Protein AF-A0A444UB28-F1 (afdb_monomer_lite)

Secondary structure (DSSP, 8-state):
------------------------PPPTHHHHHHHHHHHHHHHHHH--PPPP-----------PPPPTTSHHHHHHHHHHHHHHHHHHHHHHHHHHHHHHHHHHHHHHHTS-TT-S---HHHHHHHHHHHHTTTHHHHHHHHHHHHS-SS-PPPSHHHHHHHHHHHHHHHHHHHHT-------SSHHHHHHH-

Radius of gyration: 33.31 Å; chains: 1; bounding box: 52×94×78 Å

Sequence (193 aa):
MDLVYSNRSDVTSENESSALYRSYFPSWEDFNSSVDDIRYFVIGVYTFPKAPKALKGKGAVEKKVVHPYSRKAAQMAREVTKQEKKERKKNEKAIRLSSTGEKLLWFQSQLDPSKTEYSKKEACAIIERYLHRFDSELEQIELVNGIKGRQGRQHSSRENDIKQTIERERMQYEGYGIEIPEIMNGKHLKMFR

Organism: Acipenser ruthenus (NCBI:txid7906)

InterPro domains:
  IPR021346 Translation machinery-associated protein 16 [PF11176] (63-193)
  IPR021346 Translation machinery-associated protein 16 [PTHR13349] (52-193)
  IPR038356 Tma16 superfamily [G3DSA:1.20.1440.170] (97-193)

pLDDT: mean 78.71, std 22.22, range [31.38, 98.25]

Foldseek 3Di:
DDDDDDDDDDDDDDDPPDDDPDDDDDDPVVVCVVVVVVVVVVVVVVDDDDDDDDPPDDPDPDPPDDDCPDPVVVVVVVVVVVVVVVVVVVVVVVVVVVVVVVQLVLLVVPDDPPDQFDDPVVVVVSLVCVLCVCVVVLVVLVVVQPPDDPDDRPPPVVNVVNVVVSVVQVCQCVPVHDDDQRRRHSVSVVVSD

Structure (mmCIF, N/CA/C/O backbone):
data_AF-A0A444UB28-F1
#
_entry.id   AF-A0A444UB28-F1
#
loop_
_atom_site.group_PDB
_atom_site.id
_atom_site.type_symbol
_atom_site.label_atom_id
_atom_site.label_alt_id
_atom_site.label_comp_id
_atom_site.label_asym_id
_atom_site.label_entity_id
_atom_site.label_seq_id
_atom_site.pdbx_PDB_ins_code
_atom_site.Cartn_x
_atom_site.Cartn_y
_atom_site.Cartn_z
_atom_site.occupancy
_atom_site.B_iso_or_equiv
_atom_site.auth_seq_id
_atom_site.auth_comp_id
_atom_site.auth_asym_id
_atom_site.auth_atom_id
_atom_site.pdbx_PDB_model_num
ATOM 1 N N . MET A 1 1 ? -0.147 70.971 -42.350 1.00 34.50 1 MET A N 1
ATOM 2 C CA . MET A 1 1 ? -0.392 70.891 -43.797 1.00 34.50 1 MET A CA 1
ATOM 3 C C . MET A 1 1 ? 0.836 70.252 -44.413 1.00 34.50 1 MET A C 1
ATOM 5 O O . MET A 1 1 ? 1.912 70.767 -44.157 1.00 34.50 1 MET A O 1
ATOM 9 N N . ASP A 1 2 ? 0.846 69.163 -45.163 1.00 35.94 2 ASP A N 1
ATOM 10 C CA . ASP A 1 2 ? -0.116 68.140 -45.586 1.00 35.94 2 ASP A CA 1
ATOM 11 C C . ASP A 1 2 ? 0.783 67.074 -46.268 1.00 35.94 2 ASP A C 1
ATOM 13 O O . ASP A 1 2 ? 1.748 67.430 -46.935 1.00 35.94 2 ASP A O 1
ATOM 17 N N . LEU A 1 3 ? 0.722 65.811 -45.834 1.00 36.41 3 LEU A N 1
ATOM 18 C CA . LEU A 1 3 ? 0.156 64.658 -46.561 1.00 36.41 3 LEU A CA 1
ATOM 19 C C . LEU A 1 3 ? 1.008 64.036 -47.704 1.00 36.41 3 LEU A C 1
ATOM 21 O O . LEU A 1 3 ? 1.293 64.665 -48.712 1.00 36.41 3 LEU A O 1
ATOM 25 N N . VAL A 1 4 ? 1.210 62.711 -47.551 1.00 37.47 4 VAL A N 1
ATOM 26 C CA . VAL A 1 4 ? 1.153 61.627 -48.574 1.00 37.47 4 VAL A CA 1
ATOM 27 C C . VAL A 1 4 ? 2.474 60.988 -49.067 1.00 37.47 4 VAL A C 1
ATOM 29 O O . VAL A 1 4 ? 3.185 61.519 -49.907 1.00 37.47 4 VAL A O 1
ATOM 32 N N . TYR A 1 5 ? 2.691 59.765 -48.546 1.00 31.38 5 TYR A N 1
ATOM 33 C CA . TYR A 1 5 ? 3.064 58.477 -49.182 1.00 31.38 5 TYR A CA 1
ATOM 34 C C . TYR A 1 5 ? 4.099 58.415 -50.324 1.00 31.38 5 TYR A C 1
ATOM 36 O O . TYR A 1 5 ? 3.840 58.879 -51.427 1.00 31.38 5 TYR A O 1
ATOM 44 N N . SER A 1 6 ? 5.108 57.544 -50.158 1.00 35.84 6 SER A N 1
ATOM 45 C CA . SER A 1 6 ? 5.074 56.202 -50.779 1.00 35.84 6 SER A CA 1
ATOM 46 C C . SER A 1 6 ? 6.179 55.286 -50.229 1.00 35.84 6 SER A C 1
ATOM 48 O O . SER A 1 6 ? 7.359 55.611 -50.312 1.00 35.84 6 SER A O 1
ATOM 50 N N . ASN A 1 7 ? 5.784 54.130 -49.691 1.00 41.00 7 ASN A N 1
ATOM 51 C CA . ASN A 1 7 ? 6.643 52.972 -49.429 1.00 41.00 7 ASN A CA 1
ATOM 52 C C . ASN A 1 7 ? 6.397 51.930 -50.531 1.00 41.00 7 ASN A C 1
ATOM 54 O O . ASN A 1 7 ? 5.240 51.623 -50.823 1.00 41.00 7 ASN A O 1
ATOM 58 N N . ARG A 1 8 ? 7.467 51.358 -51.095 1.00 33.69 8 ARG A N 1
ATOM 59 C CA . ARG A 1 8 ? 7.477 50.138 -51.930 1.00 33.69 8 ARG A CA 1
ATOM 60 C C . ARG A 1 8 ? 8.939 49.697 -52.081 1.00 33.69 8 ARG A C 1
ATOM 62 O O . ARG A 1 8 ? 9.750 50.559 -52.386 1.00 33.69 8 ARG A O 1
ATOM 69 N N . SER A 1 9 ? 9.407 48.467 -51.903 1.00 36.56 9 SER A N 1
ATOM 70 C CA . SER A 1 9 ? 8.954 47.121 -51.493 1.00 36.56 9 SER A CA 1
ATOM 71 C C . SER A 1 9 ? 10.270 46.397 -51.083 1.00 36.56 9 SER A C 1
ATOM 73 O O . SER A 1 9 ? 11.337 46.818 -51.516 1.00 36.56 9 SER A O 1
ATOM 75 N N . ASP A 1 10 ? 10.344 45.413 -50.186 1.00 38.41 10 ASP A N 1
ATOM 76 C CA . ASP A 1 10 ? 9.925 44.037 -50.446 1.00 38.41 10 ASP A CA 1
ATOM 77 C C . ASP A 1 10 ? 10.043 43.144 -49.193 1.00 38.41 10 ASP A C 1
ATOM 79 O O . ASP A 1 10 ? 11.038 43.165 -48.473 1.00 38.41 10 ASP A O 1
ATOM 83 N N . VAL A 1 11 ? 8.999 42.324 -49.047 1.00 41.50 11 VAL A N 1
ATOM 84 C CA . VAL A 1 11 ? 8.909 40.965 -48.486 1.00 41.50 11 VAL A CA 1
ATOM 85 C C . VAL A 1 11 ? 9.313 40.726 -47.027 1.00 41.50 11 VAL A C 1
ATOM 87 O O . VAL A 1 11 ? 10.438 40.378 -46.675 1.00 41.50 11 VAL A O 1
ATOM 90 N N . THR A 1 12 ? 8.269 40.752 -46.201 1.00 36.06 12 THR A N 1
ATOM 91 C CA . THR A 1 12 ? 8.108 39.986 -44.969 1.00 36.06 12 THR A CA 1
ATOM 92 C C . THR A 1 12 ? 7.874 38.499 -45.266 1.00 36.06 12 THR A C 1
ATOM 94 O O . THR A 1 12 ? 7.051 38.129 -46.101 1.00 36.06 12 THR A O 1
ATOM 97 N N . SER A 1 13 ? 8.525 37.626 -44.502 1.00 42.97 13 SER A N 1
ATOM 98 C CA . SER A 1 13 ? 7.903 36.374 -44.067 1.00 42.97 13 SER A CA 1
ATOM 99 C C . SER A 1 13 ? 8.342 36.125 -42.632 1.00 42.97 13 SER A C 1
ATOM 101 O O . SER A 1 13 ? 9.480 35.733 -42.366 1.00 42.97 13 SER A O 1
ATOM 103 N N . GLU A 1 14 ? 7.446 36.453 -41.712 1.00 39.28 14 GLU A N 1
ATOM 104 C CA . GLU A 1 14 ? 7.607 36.260 -40.282 1.00 39.28 14 GLU A CA 1
ATOM 105 C C . GLU A 1 14 ? 7.466 34.770 -39.966 1.00 39.28 14 GLU A C 1
ATOM 107 O O . GLU A 1 14 ? 6.518 34.096 -40.366 1.00 39.28 14 GLU A O 1
ATOM 112 N N . ASN A 1 15 ? 8.465 34.244 -39.266 1.00 42.28 15 ASN A N 1
ATOM 113 C CA . ASN A 1 15 ? 8.454 32.909 -38.702 1.00 42.28 15 ASN A CA 1
ATOM 114 C C . ASN A 1 15 ? 7.600 32.926 -37.426 1.00 42.28 15 ASN A C 1
ATOM 116 O O . ASN A 1 15 ? 8.122 33.111 -36.327 1.00 42.28 15 ASN A O 1
ATOM 120 N N . GLU A 1 16 ? 6.293 32.718 -37.567 1.00 42.84 16 GLU A N 1
ATOM 121 C CA . GLU A 1 16 ? 5.387 32.426 -36.451 1.00 42.84 16 GLU A CA 1
ATOM 122 C C . GLU A 1 16 ? 5.621 30.996 -35.933 1.00 42.84 16 GLU A C 1
ATOM 124 O O . GLU A 1 16 ? 4.817 30.082 -36.097 1.00 42.84 16 GLU A O 1
ATOM 129 N N . SER A 1 17 ? 6.757 30.782 -35.271 1.00 45.91 17 SER A N 1
ATOM 130 C CA . SER A 1 17 ? 7.013 29.584 -34.466 1.00 45.91 17 SER A CA 1
ATOM 131 C C . SER A 1 17 ? 6.650 29.842 -33.003 1.00 45.91 17 SER A C 1
ATOM 133 O O . SER A 1 17 ? 7.461 29.641 -32.103 1.00 45.91 17 SER A O 1
ATOM 135 N N . SER A 1 18 ? 5.432 30.314 -32.737 1.00 47.78 18 SER A N 1
ATOM 136 C CA . SER A 1 18 ? 4.924 30.414 -31.366 1.00 47.78 18 SER A CA 1
ATOM 137 C C . SER A 1 18 ? 3.402 30.489 -31.325 1.00 47.78 18 SER A C 1
ATOM 139 O O . SER A 1 18 ? 2.845 31.578 -31.318 1.00 47.78 18 SER A O 1
ATOM 141 N N . ALA A 1 19 ? 2.747 29.326 -31.275 1.00 44.44 19 ALA A N 1
ATOM 142 C CA . ALA A 1 19 ? 1.562 29.042 -30.451 1.00 44.44 19 ALA A CA 1
ATOM 143 C C . ALA A 1 19 ? 0.762 27.893 -31.066 1.00 44.44 19 ALA A C 1
ATOM 145 O O . ALA A 1 19 ? -0.092 28.165 -31.884 1.00 44.44 19 ALA A O 1
ATOM 146 N N . LEU A 1 20 ? 0.975 26.637 -30.647 1.00 39.12 20 LEU A N 1
ATOM 147 C CA . LEU A 1 20 ? -0.067 25.590 -30.657 1.00 39.12 20 LEU A CA 1
ATOM 148 C C . LEU A 1 20 ? 0.323 24.425 -29.720 1.00 39.12 20 LEU A C 1
ATOM 150 O O . LEU A 1 20 ? 0.432 23.271 -30.121 1.00 39.12 20 LEU A O 1
ATOM 154 N N . TYR A 1 21 ? 0.503 24.716 -28.429 1.00 41.34 21 TYR A N 1
ATOM 155 C CA . TYR A 1 21 ? 0.246 23.721 -27.378 1.00 41.34 21 TYR A CA 1
ATOM 156 C C . TYR A 1 21 ? -1.194 23.935 -26.907 1.00 41.34 21 TYR A C 1
ATOM 158 O O . TYR A 1 21 ? -1.449 24.545 -25.872 1.00 41.34 21 TYR A O 1
ATOM 166 N N . ARG A 1 22 ? -2.156 23.502 -27.728 1.00 39.00 22 ARG A N 1
ATOM 167 C CA . ARG A 1 22 ? -3.573 23.488 -27.361 1.00 39.00 22 ARG A CA 1
ATOM 168 C C . ARG A 1 22 ? -3.970 22.038 -27.105 1.00 39.00 22 ARG A C 1
ATOM 170 O O . ARG A 1 22 ? -3.920 21.195 -27.993 1.00 39.00 22 ARG A O 1
ATOM 177 N N . SER A 1 23 ? -4.268 21.765 -25.841 1.00 48.88 23 SER A N 1
ATOM 178 C CA . SER A 1 23 ? -4.819 20.524 -25.301 1.00 48.88 23 SER A CA 1
ATOM 179 C C . SER A 1 23 ? -5.958 19.986 -26.169 1.00 48.88 23 SER A C 1
ATOM 181 O O . SER A 1 23 ? -6.973 20.662 -26.335 1.00 48.88 23 SER A O 1
ATOM 183 N N . TYR A 1 24 ? -5.792 18.774 -26.695 1.00 50.72 24 TYR A N 1
ATOM 184 C CA . TYR A 1 24 ? -6.809 18.083 -27.481 1.00 50.72 24 TYR A CA 1
ATOM 185 C C . TYR A 1 24 ? -7.926 17.606 -26.542 1.00 50.72 24 TYR A C 1
ATOM 187 O O . TYR A 1 24 ? -7.762 16.630 -25.810 1.00 50.72 24 TYR A O 1
ATOM 195 N N . PHE A 1 25 ? -9.028 18.349 -26.516 1.00 44.50 25 PHE A N 1
ATOM 196 C CA . PHE A 1 25 ? -10.289 17.934 -25.912 1.00 44.50 25 PHE A CA 1
ATOM 197 C C . PHE A 1 25 ? -11.212 17.537 -27.077 1.00 44.50 25 PHE A C 1
ATOM 199 O O . PHE A 1 25 ? -11.400 18.381 -27.956 1.00 44.50 25 PHE A O 1
ATOM 206 N N . PRO A 1 26 ? -11.712 16.286 -27.152 1.00 51.19 26 PRO A N 1
ATOM 207 C CA . PRO A 1 26 ? -12.463 15.808 -28.315 1.00 51.19 26 PRO A CA 1
ATOM 208 C C . PRO A 1 26 ? -13.706 16.658 -28.596 1.00 51.19 26 PRO A C 1
ATOM 210 O O . PRO A 1 26 ? -14.466 16.986 -27.681 1.00 51.19 26 PRO A O 1
ATOM 213 N N . SER A 1 27 ? -13.877 17.027 -29.864 1.00 61.47 27 SER A N 1
ATOM 214 C CA . SER A 1 27 ? -14.969 17.861 -30.372 1.00 61.47 27 SER A CA 1
ATOM 215 C C . SER A 1 27 ? -16.168 16.984 -30.736 1.00 61.47 27 SER A C 1
ATOM 217 O O . SER A 1 27 ? -16.018 15.819 -31.095 1.00 61.47 27 SER A O 1
ATOM 219 N N . TRP A 1 28 ? -17.378 17.546 -30.694 1.00 48.78 28 TRP A N 1
ATOM 220 C CA . TRP A 1 28 ? -18.610 16.876 -31.137 1.00 48.78 28 TRP A CA 1
ATOM 221 C C . TRP A 1 28 ? -18.586 16.490 -32.637 1.00 48.78 28 TRP A C 1
ATOM 223 O O . TRP A 1 28 ? -19.387 15.675 -33.084 1.00 48.78 28 TRP A O 1
ATOM 233 N N . GLU A 1 29 ? -17.621 17.001 -33.407 1.00 53.91 29 GLU A N 1
ATOM 234 C CA . GLU A 1 29 ? -17.339 16.590 -34.791 1.00 53.91 29 GLU A CA 1
ATOM 235 C C . GLU A 1 29 ? -16.669 15.205 -34.886 1.00 53.91 29 GLU A C 1
ATOM 237 O O . GLU A 1 29 ? -16.895 14.485 -35.858 1.00 53.91 29 GLU A O 1
ATOM 242 N N . ASP A 1 30 ? -15.945 14.768 -33.847 1.00 53.66 30 ASP A N 1
ATOM 243 C CA . ASP A 1 30 ? -15.280 13.455 -33.811 1.00 53.66 30 ASP A CA 1
ATOM 244 C C . ASP A 1 30 ? -16.291 12.293 -33.710 1.00 53.66 30 ASP A C 1
ATOM 246 O O . ASP A 1 30 ? -15.997 11.165 -34.108 1.00 53.66 30 ASP A O 1
ATOM 250 N N . PHE A 1 31 ? -17.511 12.552 -33.221 1.00 50.25 31 PHE A N 1
ATOM 251 C CA . PHE A 1 31 ? -18.574 11.544 -33.110 1.00 50.25 31 PHE A CA 1
ATOM 252 C C . PHE A 1 31 ? -19.277 11.271 -34.454 1.00 50.25 31 PHE A C 1
ATOM 254 O O . PHE A 1 31 ? -19.742 10.156 -34.694 1.00 50.25 31 PHE A O 1
ATOM 261 N N . ASN A 1 32 ? -19.296 12.250 -35.368 1.00 51.53 32 ASN A N 1
ATOM 262 C CA . ASN A 1 32 ? -19.875 12.094 -36.710 1.00 51.53 32 ASN A CA 1
ATOM 263 C C . ASN A 1 32 ? -18.953 11.340 -37.686 1.00 51.53 32 ASN A C 1
ATOM 265 O O . ASN A 1 32 ? -19.445 10.769 -38.658 1.00 51.53 32 ASN A O 1
ATOM 269 N N . SER A 1 33 ? -17.656 11.230 -37.374 1.00 54.00 33 SER A N 1
ATOM 270 C CA . SER A 1 33 ? -16.687 10.401 -38.114 1.00 54.00 33 SER A CA 1
ATOM 271 C C . SER A 1 33 ? -17.102 8.919 -38.192 1.00 54.00 33 SER A C 1
ATOM 273 O O . SER A 1 33 ? -16.895 8.250 -39.200 1.00 54.00 33 SER A O 1
ATOM 275 N N . SER A 1 34 ? -17.800 8.418 -37.165 1.00 52.81 34 SER A N 1
ATOM 276 C CA . SER A 1 34 ? -18.296 7.033 -37.106 1.00 52.81 34 SER A CA 1
ATOM 277 C C . SER A 1 34 ? -19.413 6.743 -38.125 1.00 52.81 34 SER A C 1
ATOM 279 O O . SER A 1 34 ? -19.545 5.626 -38.625 1.00 52.81 34 SER A O 1
ATOM 281 N N . VAL A 1 35 ? -20.220 7.750 -38.477 1.00 54.53 35 VAL A N 1
ATOM 282 C CA . VAL A 1 35 ? -21.321 7.593 -39.446 1.00 54.53 35 VAL A CA 1
ATOM 283 C C . VAL A 1 35 ? -20.799 7.650 -40.882 1.00 54.53 35 VAL A C 1
ATOM 285 O O . VAL A 1 35 ? -21.295 6.927 -41.752 1.00 54.53 35 VAL A O 1
ATOM 288 N N . ASP A 1 36 ? -19.767 8.458 -41.124 1.00 52.53 36 ASP A N 1
ATOM 289 C CA . ASP A 1 36 ? -19.092 8.508 -42.417 1.00 52.53 36 ASP A CA 1
ATOM 290 C C . ASP A 1 36 ? -18.277 7.232 -42.673 1.00 52.53 36 ASP A C 1
ATOM 292 O O . ASP A 1 36 ? -18.364 6.679 -43.769 1.00 52.53 36 ASP A O 1
ATOM 296 N N . ASP A 1 37 ? -17.624 6.659 -41.656 1.00 54.12 37 ASP A N 1
ATOM 297 C CA . ASP A 1 37 ? -16.950 5.354 -41.758 1.00 54.12 37 ASP A CA 1
ATOM 298 C C . ASP A 1 37 ? -17.906 4.212 -42.147 1.00 54.12 37 ASP A C 1
ATOM 300 O O . ASP A 1 37 ? -17.558 3.357 -42.964 1.00 54.12 37 ASP A O 1
ATOM 304 N N . ILE A 1 38 ? -19.148 4.214 -41.647 1.00 55.28 38 ILE A N 1
ATOM 305 C CA . ILE A 1 38 ? -20.163 3.218 -42.036 1.00 55.28 38 ILE A CA 1
ATOM 306 C C . ILE A 1 38 ? -20.620 3.429 -43.489 1.00 55.28 38 ILE A C 1
ATOM 308 O O . ILE A 1 38 ? -20.802 2.451 -44.221 1.00 55.28 38 ILE A O 1
ATOM 312 N N . ARG A 1 39 ? -20.758 4.679 -43.959 1.00 55.75 39 ARG A N 1
ATOM 313 C CA . ARG A 1 39 ? -21.038 4.957 -45.383 1.00 55.75 39 ARG A CA 1
ATOM 314 C C . ARG A 1 39 ? -19.897 4.498 -46.286 1.00 55.75 39 ARG A C 1
ATOM 316 O O . ARG A 1 39 ? -20.169 3.874 -47.311 1.00 55.75 39 ARG A O 1
ATOM 323 N N . TYR A 1 40 ? -18.644 4.757 -45.913 1.00 55.25 40 TYR A N 1
ATOM 324 C CA . TYR A 1 40 ? -17.478 4.298 -46.674 1.00 55.25 40 TYR A CA 1
ATOM 325 C C . TYR A 1 40 ? -17.336 2.773 -46.653 1.00 55.25 40 TYR A C 1
ATOM 327 O O . TYR A 1 40 ? -16.954 2.185 -47.664 1.00 55.25 40 TYR A O 1
ATOM 335 N N . PHE A 1 41 ? -17.720 2.116 -45.557 1.00 55.50 41 PHE A N 1
ATOM 336 C CA . PHE A 1 41 ? -17.759 0.659 -45.467 1.00 55.50 41 PHE A CA 1
ATOM 337 C C . PHE A 1 41 ? -18.808 0.049 -46.410 1.00 55.50 41 PHE A C 1
ATOM 339 O O . PHE A 1 41 ? -18.497 -0.879 -47.154 1.00 55.50 41 PHE A O 1
ATOM 346 N N . VAL A 1 42 ? -20.026 0.601 -46.463 1.00 56.66 42 VAL A N 1
ATOM 347 C CA . VAL A 1 42 ? -21.076 0.113 -47.377 1.00 56.66 42 VAL A CA 1
ATOM 348 C C . VAL A 1 42 ? -20.717 0.394 -48.842 1.00 56.66 42 VAL A C 1
ATOM 350 O O . VAL A 1 42 ? -20.863 -0.492 -49.679 1.00 56.66 42 VAL A O 1
ATOM 353 N N . ILE A 1 43 ? -20.161 1.566 -49.169 1.00 57.28 43 ILE A N 1
ATOM 354 C CA . ILE A 1 43 ? -19.673 1.868 -50.529 1.00 57.28 43 ILE A CA 1
ATOM 355 C C . ILE A 1 43 ? -18.521 0.922 -50.924 1.00 57.28 43 ILE A C 1
ATOM 357 O O . ILE A 1 43 ? -18.499 0.422 -52.052 1.00 57.28 43 ILE A O 1
ATOM 361 N N . GLY A 1 44 ? -17.616 0.606 -49.992 1.00 50.12 44 GLY A N 1
ATOM 362 C CA . GLY A 1 44 ? -16.483 -0.301 -50.199 1.00 50.12 44 GLY A CA 1
ATOM 363 C C . GLY A 1 44 ? -16.859 -1.768 -50.444 1.00 50.12 44 GLY A C 1
ATOM 364 O O . GLY A 1 44 ? -16.099 -2.483 -51.091 1.00 50.12 44 GLY A O 1
ATOM 365 N N . VAL A 1 45 ? -18.039 -2.219 -50.000 1.00 59.94 45 VAL A N 1
ATOM 366 C CA . VAL A 1 45 ? -18.555 -3.570 -50.302 1.00 59.94 45 VAL A CA 1
ATOM 367 C C . VAL A 1 45 ? -19.156 -3.654 -51.715 1.00 59.94 45 VAL A C 1
ATOM 369 O O . VAL A 1 45 ? -19.079 -4.706 -52.346 1.00 59.94 45 VAL A O 1
ATOM 372 N N . TYR A 1 46 ? -19.705 -2.556 -52.254 1.00 49.66 46 TYR A N 1
ATOM 373 C CA . TYR A 1 46 ? -20.364 -2.540 -53.574 1.00 49.66 46 TYR A CA 1
ATOM 374 C C . TYR A 1 46 ? -19.478 -2.073 -54.738 1.00 49.66 46 TYR A C 1
ATOM 376 O O . TYR A 1 46 ? -19.851 -2.248 -55.898 1.00 49.66 46 TYR A O 1
ATOM 384 N N . THR A 1 47 ? -18.293 -1.524 -54.472 1.00 51.88 47 THR A N 1
ATOM 385 C CA . THR A 1 47 ? -17.329 -1.159 -55.519 1.00 51.88 47 THR A CA 1
ATOM 386 C C . THR A 1 47 ? -16.079 -2.014 -55.403 1.00 51.88 47 THR A C 1
ATOM 388 O O . THR A 1 47 ? -15.197 -1.713 -54.615 1.00 51.88 47 THR A O 1
ATOM 391 N N . PHE A 1 48 ? -15.978 -3.072 -56.215 1.00 52.12 48 PHE A N 1
ATOM 392 C CA . PHE A 1 48 ? -14.738 -3.835 -56.392 1.00 52.12 48 PHE A CA 1
ATOM 393 C C . PHE A 1 48 ? -13.642 -2.926 -56.981 1.00 52.12 48 PHE A C 1
ATOM 395 O O . PHE A 1 48 ? -13.684 -2.633 -58.183 1.00 52.12 48 PHE A O 1
ATOM 402 N N . PRO A 1 49 ? -12.619 -2.499 -56.214 1.00 49.78 49 PRO A N 1
ATOM 403 C CA . PRO A 1 49 ? -11.494 -1.782 -56.780 1.00 49.78 49 PRO A CA 1
ATOM 404 C C . PRO A 1 49 ? -10.549 -2.826 -57.380 1.00 49.78 49 PRO A C 1
ATOM 406 O O . PRO A 1 49 ? -10.118 -3.764 -56.705 1.00 49.78 49 PRO A O 1
ATOM 409 N N . LYS A 1 50 ? -10.207 -2.678 -58.665 1.00 54.66 50 LYS A N 1
ATOM 410 C CA . LYS A 1 50 ? -9.110 -3.436 -59.285 1.00 54.66 50 LYS A CA 1
ATOM 411 C C . LYS A 1 50 ? -7.871 -3.329 -58.393 1.00 54.66 50 LYS A C 1
ATOM 413 O O . LYS A 1 50 ? -7.376 -2.230 -58.153 1.00 54.66 50 LYS A O 1
ATOM 418 N N . ALA A 1 51 ? -7.382 -4.478 -57.930 1.00 52.97 51 ALA A N 1
ATOM 419 C CA . ALA A 1 51 ? -6.203 -4.573 -57.083 1.00 52.97 51 ALA A CA 1
ATOM 420 C C . ALA A 1 51 ? -5.008 -3.814 -57.699 1.00 52.97 51 ALA A C 1
ATOM 422 O O . ALA A 1 51 ? -4.749 -3.965 -58.902 1.00 52.97 51 ALA A O 1
ATOM 423 N N . PRO A 1 52 ? -4.247 -3.027 -56.914 1.00 50.34 52 PRO A N 1
ATOM 424 C CA . PRO A 1 52 ? -3.002 -2.456 -57.398 1.00 50.34 52 PRO A CA 1
ATOM 425 C C . PRO A 1 52 ? -2.048 -3.604 -57.735 1.00 50.34 52 PRO A C 1
ATOM 427 O O . PRO A 1 52 ? -1.837 -4.516 -56.934 1.00 50.34 52 PRO A O 1
ATOM 430 N N . LYS A 1 53 ? -1.488 -3.581 -58.949 1.00 51.19 53 LYS A N 1
ATOM 431 C CA . LYS A 1 53 ? -0.481 -4.553 -59.384 1.00 51.19 53 LYS A CA 1
ATOM 432 C C . LYS A 1 53 ? 0.655 -4.555 -58.363 1.00 51.19 53 LYS A C 1
ATOM 434 O O . LYS A 1 53 ? 1.365 -3.561 -58.227 1.00 51.19 53 LYS A O 1
ATOM 439 N N . ALA A 1 54 ? 0.804 -5.669 -57.650 1.00 45.38 54 ALA A N 1
ATOM 440 C CA . ALA A 1 54 ? 1.884 -5.876 -56.702 1.00 45.38 54 ALA A CA 1
ATOM 441 C C . ALA A 1 54 ? 3.226 -5.620 -57.401 1.00 45.38 54 ALA A C 1
ATOM 443 O O . ALA A 1 54 ? 3.569 -6.298 -58.375 1.00 45.38 54 ALA A O 1
ATOM 444 N N . LEU A 1 55 ? 3.984 -4.640 -56.905 1.00 51.53 55 LEU A N 1
ATOM 445 C CA . LEU A 1 55 ? 5.386 -4.473 -57.260 1.00 51.53 55 LEU A CA 1
ATOM 446 C C . LEU A 1 55 ? 6.132 -5.722 -56.777 1.00 51.53 55 LEU A C 1
ATOM 448 O O . LEU A 1 55 ? 6.499 -5.851 -55.610 1.00 51.53 55 LEU A O 1
ATOM 452 N N . LYS A 1 56 ? 6.319 -6.675 -57.691 1.00 45.66 56 LYS A N 1
ATOM 453 C CA . LYS A 1 56 ? 7.259 -7.783 -57.541 1.00 45.66 56 LYS A CA 1
ATOM 454 C C . LYS A 1 56 ? 8.654 -7.191 -57.335 1.00 45.66 56 LYS A C 1
ATOM 456 O O . LYS A 1 56 ? 9.214 -6.624 -58.267 1.00 45.66 56 LYS A O 1
ATOM 461 N N . GLY A 1 57 ? 9.219 -7.351 -56.139 1.00 45.34 57 GLY A N 1
ATOM 462 C CA . GLY A 1 57 ? 10.650 -7.128 -55.924 1.00 45.34 57 GLY A CA 1
ATOM 463 C C . GLY A 1 57 ? 11.023 -6.534 -54.574 1.00 45.34 57 GLY A C 1
ATOM 464 O O . GLY A 1 57 ? 11.368 -5.360 -54.493 1.00 45.34 57 GLY A O 1
ATOM 465 N N . LYS A 1 58 ? 11.020 -7.374 -53.537 1.00 42.81 58 LYS A N 1
ATOM 466 C CA . LYS A 1 58 ? 12.115 -7.548 -52.564 1.00 42.81 58 LYS A CA 1
ATOM 467 C C . LYS A 1 58 ? 11.660 -8.634 -51.595 1.00 42.81 58 LYS A C 1
ATOM 469 O O . LYS A 1 58 ? 10.740 -8.419 -50.812 1.00 42.81 58 LYS A O 1
ATOM 474 N N . GLY A 1 59 ? 12.259 -9.820 -51.728 1.00 45.88 59 GLY A N 1
ATOM 475 C CA . GLY A 1 59 ? 12.055 -10.931 -50.801 1.00 45.88 59 GLY A CA 1
ATOM 476 C C . GLY A 1 59 ? 12.278 -10.481 -49.360 1.00 45.88 59 GLY A C 1
ATOM 477 O O . GLY A 1 59 ? 12.922 -9.453 -49.140 1.00 45.88 59 GLY A O 1
ATOM 478 N N . ALA A 1 60 ? 11.711 -11.225 -48.407 1.00 50.97 60 ALA A N 1
ATOM 479 C CA . ALA A 1 60 ? 11.891 -11.009 -46.976 1.00 50.97 60 ALA A CA 1
ATOM 480 C C . ALA A 1 60 ? 13.351 -10.626 -46.698 1.00 50.97 60 ALA A C 1
ATOM 482 O O . ALA A 1 60 ? 14.250 -11.454 -46.819 1.00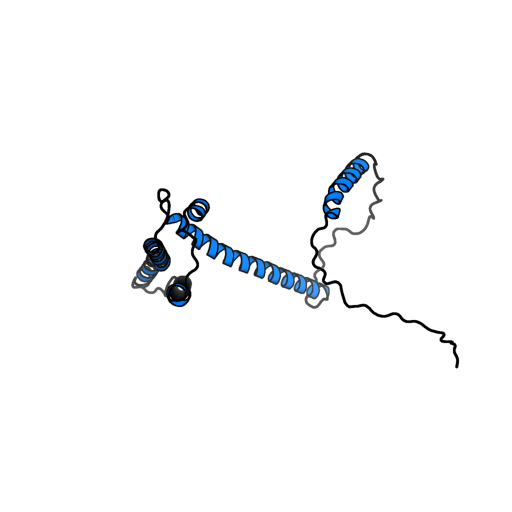 50.97 60 ALA A O 1
ATOM 483 N N . VAL A 1 61 ? 13.597 -9.337 -46.444 1.00 56.59 61 VAL A N 1
ATOM 484 C CA . VAL A 1 61 ? 14.952 -8.844 -46.223 1.00 56.59 61 VAL A CA 1
ATOM 485 C C . VAL A 1 61 ? 15.373 -9.446 -44.898 1.00 56.59 61 VAL A C 1
ATOM 487 O O . VAL A 1 61 ? 14.896 -9.011 -43.848 1.00 56.59 61 VAL A O 1
ATOM 490 N N . GLU A 1 62 ? 16.227 -10.467 -44.961 1.00 59.53 62 GLU A N 1
ATOM 491 C CA . GLU A 1 62 ? 16.962 -10.978 -43.811 1.00 59.53 62 GLU A CA 1
ATOM 492 C C . GLU A 1 62 ? 17.427 -9.774 -42.995 1.00 59.53 62 GLU A C 1
ATOM 494 O O . GLU A 1 62 ? 17.998 -8.826 -43.550 1.00 59.53 62 GLU A O 1
ATOM 499 N N . LYS A 1 63 ? 17.086 -9.740 -41.700 1.00 65.69 63 LYS A N 1
ATOM 500 C CA . LYS A 1 63 ? 17.420 -8.617 -40.821 1.00 65.69 63 LYS A CA 1
ATOM 501 C C . LYS A 1 63 ? 18.939 -8.459 -40.824 1.00 65.69 63 LYS A C 1
ATOM 503 O O . LYS A 1 63 ? 19.637 -9.148 -40.090 1.00 65.69 63 LYS A O 1
ATOM 508 N N . LYS A 1 64 ? 19.440 -7.565 -41.680 1.00 75.12 64 LYS A N 1
ATOM 509 C CA . LYS A 1 64 ? 20.871 -7.307 -41.839 1.00 75.12 64 LYS A CA 1
ATOM 510 C C . LYS A 1 64 ? 21.460 -6.996 -40.471 1.00 75.12 64 LYS A C 1
ATOM 512 O O . LYS A 1 64 ? 20.913 -6.148 -39.760 1.00 75.12 64 LYS A O 1
ATOM 517 N N . VAL A 1 65 ? 22.560 -7.665 -40.135 1.00 80.50 65 VAL A N 1
ATOM 518 C CA . VAL A 1 65 ? 23.322 -7.406 -38.912 1.00 80.50 65 VAL A CA 1
ATOM 519 C C . VAL A 1 65 ? 23.666 -5.917 -38.876 1.00 80.50 65 VAL A C 1
ATOM 521 O O . VAL A 1 65 ? 24.287 -5.380 -39.794 1.00 80.50 65 VAL A O 1
ATOM 524 N N . VAL A 1 66 ? 23.174 -5.223 -37.852 1.00 86.56 66 VAL A N 1
ATOM 525 C CA . VAL A 1 66 ? 23.366 -3.782 -37.684 1.00 86.56 66 VAL A CA 1
ATOM 526 C C . VAL A 1 66 ? 24.642 -3.569 -36.878 1.00 86.56 66 VAL A C 1
ATOM 528 O O . VAL A 1 66 ? 24.745 -4.054 -35.756 1.00 86.56 66 VAL A O 1
ATOM 531 N N . HIS A 1 67 ? 25.607 -2.829 -37.427 1.00 92.00 67 HIS A N 1
ATOM 532 C CA . HIS A 1 67 ? 26.832 -2.499 -36.697 1.00 92.00 67 HIS A CA 1
ATOM 533 C C . HIS A 1 67 ? 26.509 -1.650 -35.449 1.00 92.00 67 HIS A C 1
ATOM 535 O O . HIS A 1 67 ? 25.711 -0.708 -35.570 1.00 92.00 67 HIS A O 1
ATOM 541 N N . PRO A 1 68 ? 27.129 -1.913 -34.281 1.00 90.81 68 PRO A N 1
ATOM 542 C CA . PRO A 1 68 ? 26.789 -1.267 -33.008 1.00 90.81 68 PRO A CA 1
ATOM 543 C C . PRO A 1 68 ? 26.895 0.264 -33.038 1.00 90.81 68 PRO A C 1
ATOM 545 O O . PRO A 1 68 ? 26.062 0.948 -32.454 1.00 90.81 68 PRO A O 1
ATOM 548 N N . TYR A 1 69 ? 27.855 0.816 -33.784 1.00 93.12 69 TYR A N 1
ATOM 549 C CA . TYR A 1 69 ? 28.041 2.271 -33.915 1.00 93.12 69 TYR A CA 1
ATOM 550 C C . TYR A 1 69 ? 27.300 2.900 -35.107 1.00 93.12 69 TYR A C 1
ATOM 552 O O . TYR A 1 69 ? 27.535 4.054 -35.458 1.00 93.12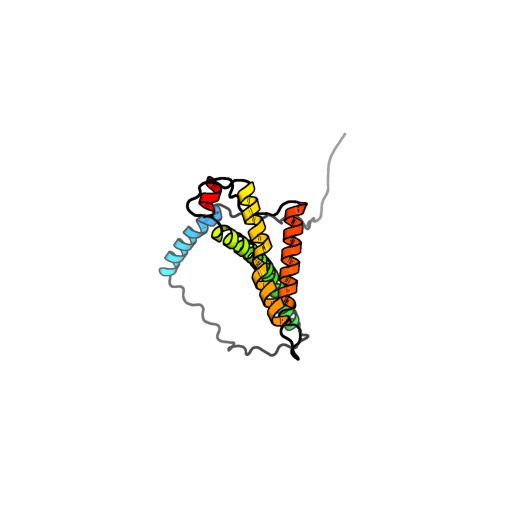 69 TYR A O 1
ATOM 560 N N . SER A 1 70 ? 26.416 2.156 -35.777 1.00 95.38 70 SER A N 1
ATOM 561 C CA . SER A 1 70 ? 25.654 2.697 -36.908 1.00 95.38 70 SER A CA 1
ATOM 562 C C . SER A 1 70 ? 24.504 3.601 -36.452 1.00 95.38 70 SER A C 1
ATOM 564 O O . SER A 1 70 ? 23.939 3.440 -35.369 1.00 95.38 70 SER A O 1
ATOM 566 N N . ARG A 1 71 ? 24.065 4.511 -37.334 1.00 94.12 71 ARG A N 1
ATOM 567 C CA . ARG A 1 71 ? 22.878 5.356 -37.090 1.00 94.12 71 ARG A CA 1
ATOM 568 C C . ARG A 1 71 ? 21.629 4.531 -36.762 1.00 94.12 71 ARG A C 1
ATOM 570 O O . ARG A 1 71 ? 20.855 4.923 -35.895 1.00 94.12 71 ARG A O 1
ATOM 577 N N . LYS A 1 72 ? 21.459 3.378 -37.420 1.00 93.81 72 LYS A N 1
ATOM 578 C CA . LYS A 1 72 ? 20.335 2.466 -37.178 1.00 93.81 72 LYS A CA 1
ATOM 579 C C . LYS A 1 72 ? 20.398 1.848 -35.776 1.00 93.81 72 LYS A C 1
ATOM 581 O O . LYS A 1 72 ? 19.372 1.780 -35.111 1.00 93.81 72 LYS A O 1
ATOM 586 N N . ALA A 1 73 ? 21.586 1.467 -35.295 1.00 93.56 73 ALA A N 1
ATOM 587 C CA . ALA A 1 73 ? 21.766 1.011 -33.913 1.00 93.56 73 ALA A CA 1
ATOM 588 C C . ALA A 1 73 ? 21.440 2.117 -32.899 1.00 93.56 73 ALA A C 1
ATOM 590 O O . ALA A 1 73 ? 20.695 1.877 -31.952 1.00 93.56 73 ALA A O 1
ATOM 591 N N . ALA A 1 74 ? 21.907 3.346 -33.140 1.00 94.62 74 ALA A N 1
ATOM 592 C CA . ALA A 1 74 ? 21.599 4.485 -32.276 1.00 94.62 74 ALA A CA 1
ATOM 593 C C . ALA A 1 74 ? 20.091 4.805 -32.219 1.00 94.62 74 ALA A C 1
ATOM 595 O O . ALA A 1 74 ? 19.579 5.168 -31.161 1.00 94.62 74 ALA A O 1
ATOM 596 N N . GLN A 1 75 ? 19.363 4.658 -33.333 1.00 95.50 75 GLN A N 1
ATOM 597 C CA . GLN A 1 75 ? 17.904 4.821 -33.367 1.00 95.50 75 GLN A CA 1
ATOM 598 C C . GLN A 1 75 ? 17.192 3.745 -32.541 1.00 95.50 75 GLN A C 1
ATOM 600 O O . GLN A 1 75 ? 16.394 4.091 -31.672 1.00 95.50 75 GLN A O 1
ATOM 605 N N . MET A 1 76 ? 17.545 2.470 -32.736 1.00 93.88 76 MET A N 1
ATOM 606 C CA . MET A 1 76 ? 16.983 1.368 -31.945 1.00 93.88 76 MET A CA 1
ATOM 607 C C . MET A 1 76 ? 17.250 1.559 -30.445 1.00 93.88 76 MET A C 1
ATOM 609 O O . MET A 1 76 ? 16.344 1.396 -29.635 1.00 93.88 76 MET A O 1
ATOM 613 N N . ALA A 1 77 ? 18.458 1.991 -30.064 1.00 95.31 77 ALA A N 1
ATOM 614 C CA . ALA A 1 77 ? 18.785 2.279 -28.667 1.00 95.31 77 ALA A CA 1
ATOM 615 C C . ALA A 1 77 ? 17.893 3.388 -28.076 1.00 95.31 77 ALA A C 1
ATOM 617 O O . ALA A 1 77 ? 17.376 3.246 -26.970 1.00 95.31 77 ALA A O 1
ATOM 618 N N . ARG A 1 78 ? 17.644 4.473 -28.827 1.00 96.62 78 ARG A N 1
ATOM 619 C CA . ARG A 1 78 ? 16.745 5.559 -28.390 1.00 96.62 78 ARG A CA 1
ATOM 620 C C . ARG A 1 78 ? 15.311 5.079 -28.197 1.00 96.62 78 ARG A C 1
ATOM 622 O O . ARG A 1 78 ? 14.659 5.491 -27.238 1.00 96.62 78 ARG A O 1
ATOM 629 N N . GLU A 1 79 ? 14.819 4.235 -29.097 1.00 96.56 79 GLU A N 1
ATOM 630 C CA . GLU A 1 79 ? 13.480 3.651 -29.001 1.00 96.56 79 GLU A CA 1
ATOM 631 C C . GLU A 1 79 ? 13.351 2.748 -27.775 1.00 96.56 79 GLU A C 1
ATOM 633 O O . GLU A 1 79 ? 12.388 2.894 -27.022 1.00 96.56 79 GLU A O 1
ATOM 638 N N . VAL A 1 80 ? 14.354 1.904 -27.511 1.00 96.94 80 VAL A N 1
ATOM 639 C CA . VAL A 1 80 ? 14.406 1.058 -26.311 1.00 96.94 80 VAL A CA 1
ATOM 640 C C . VAL A 1 80 ? 14.389 1.914 -25.047 1.00 96.94 80 VAL A C 1
ATOM 642 O O . VAL A 1 80 ? 13.515 1.724 -24.209 1.00 96.94 80 VAL A O 1
ATOM 645 N N . THR A 1 81 ? 15.257 2.925 -24.931 1.00 97.88 81 THR A N 1
ATOM 646 C CA . THR A 1 81 ? 15.276 3.812 -23.753 1.00 97.88 81 THR A CA 1
ATOM 647 C C . THR A 1 81 ? 13.966 4.589 -23.589 1.00 97.88 81 THR A C 1
ATOM 649 O O . THR A 1 81 ? 13.508 4.829 -22.470 1.00 97.88 81 THR A O 1
ATOM 652 N N . LYS A 1 82 ? 13.333 5.012 -24.691 1.00 98.00 82 LYS A N 1
ATOM 653 C CA . LYS A 1 82 ? 12.019 5.671 -24.649 1.00 98.00 82 LYS A CA 1
ATOM 654 C C . LYS A 1 82 ? 10.953 4.716 -24.115 1.00 98.00 82 LYS A C 1
ATOM 656 O O . LYS A 1 82 ? 10.153 5.117 -23.267 1.00 98.00 82 LYS A O 1
ATOM 661 N N . GLN A 1 83 ? 10.948 3.479 -24.600 1.00 97.31 83 GLN A N 1
ATOM 662 C CA . GLN A 1 83 ? 9.991 2.463 -24.190 1.00 97.31 83 GLN A CA 1
ATOM 663 C C . GLN A 1 83 ? 10.216 2.038 -22.734 1.00 97.31 83 GLN A C 1
ATOM 665 O O . GLN A 1 83 ? 9.261 1.992 -21.968 1.00 97.31 83 GLN A O 1
ATOM 670 N N . GLU A 1 84 ? 11.463 1.865 -22.307 1.00 97.75 84 GLU A N 1
ATOM 671 C CA . GLU A 1 84 ? 11.834 1.578 -20.919 1.00 97.75 84 GLU A CA 1
ATOM 672 C C . GLU A 1 84 ? 11.349 2.675 -19.962 1.00 97.75 84 GLU A C 1
ATOM 674 O O . GLU A 1 84 ? 10.695 2.390 -18.962 1.00 97.75 84 GLU A O 1
ATOM 679 N N . LYS A 1 85 ? 11.561 3.955 -20.302 1.00 98.25 85 LYS A N 1
ATOM 680 C CA . LYS A 1 85 ? 11.033 5.082 -19.511 1.00 98.25 85 LYS A CA 1
ATOM 681 C C . LYS A 1 85 ? 9.505 5.073 -19.433 1.00 98.25 85 LYS A C 1
ATOM 683 O O . LYS A 1 85 ? 8.946 5.466 -18.409 1.00 98.25 85 LYS A O 1
ATOM 688 N N . LYS A 1 86 ? 8.826 4.670 -20.511 1.00 98.19 86 LYS A N 1
ATOM 689 C CA . LYS A 1 86 ? 7.361 4.567 -20.553 1.00 98.19 86 LYS A CA 1
ATOM 690 C C . LYS A 1 86 ? 6.866 3.433 -19.658 1.00 98.19 86 LYS A C 1
ATOM 692 O O . LYS A 1 86 ? 5.962 3.665 -18.860 1.00 98.19 86 LYS A O 1
ATOM 697 N N . GLU A 1 87 ? 7.462 2.249 -19.758 1.00 97.81 87 GLU A N 1
ATOM 698 C CA . GLU A 1 87 ? 7.098 1.098 -18.927 1.00 97.81 87 GLU A CA 1
ATOM 699 C C . GLU A 1 87 ? 7.434 1.338 -17.453 1.00 97.81 87 GLU A C 1
ATOM 701 O O . GLU A 1 87 ? 6.606 1.060 -16.592 1.00 97.81 87 GLU A O 1
ATOM 706 N N . ARG A 1 88 ? 8.560 1.993 -17.145 1.00 97.25 88 ARG A N 1
ATOM 70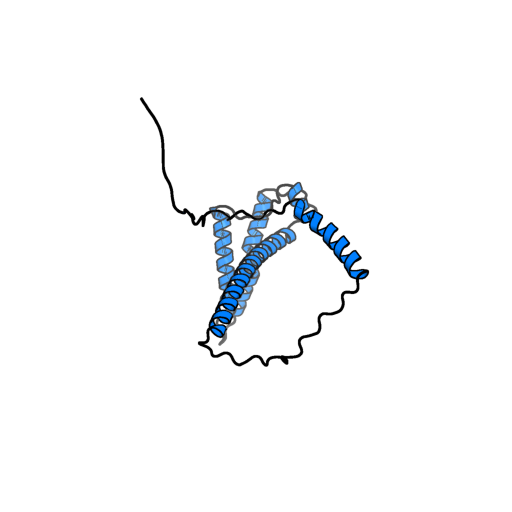7 C CA . ARG A 1 88 ? 8.899 2.378 -15.770 1.00 97.25 88 ARG A CA 1
ATOM 708 C C . ARG A 1 88 ? 7.809 3.234 -15.124 1.00 97.25 88 ARG A C 1
ATOM 710 O O . ARG A 1 88 ? 7.347 2.911 -14.038 1.00 97.25 88 ARG A O 1
ATOM 717 N N . LYS A 1 89 ? 7.326 4.273 -15.816 1.00 97.75 89 LYS A N 1
ATOM 718 C CA . LYS A 1 89 ? 6.229 5.124 -15.313 1.00 97.75 89 LYS A CA 1
ATOM 719 C C . LYS A 1 89 ? 4.931 4.346 -15.087 1.00 97.75 89 LYS A C 1
ATOM 721 O O . LYS A 1 89 ? 4.195 4.638 -14.145 1.00 97.75 89 LYS A O 1
ATOM 726 N N . LYS A 1 90 ? 4.624 3.379 -15.958 1.00 97.81 90 LYS A N 1
ATOM 727 C CA . LYS A 1 90 ? 3.454 2.507 -15.784 1.00 97.81 90 LYS A CA 1
ATOM 728 C C . LYS A 1 90 ? 3.618 1.623 -14.553 1.00 97.81 90 LYS A C 1
ATOM 730 O O . LYS A 1 90 ? 2.700 1.574 -13.744 1.00 97.81 90 LYS A O 1
ATOM 735 N N . ASN A 1 91 ? 4.787 1.009 -14.385 1.00 97.56 91 ASN A N 1
ATOM 736 C CA . ASN A 1 91 ? 5.089 0.142 -13.250 1.00 97.56 91 ASN A CA 1
ATOM 737 C C . ASN A 1 91 ? 5.058 0.921 -11.931 1.00 97.56 91 ASN A C 1
ATOM 739 O O . ASN A 1 91 ? 4.406 0.489 -10.992 1.00 97.56 91 ASN A O 1
ATOM 743 N N . GLU A 1 92 ? 5.650 2.115 -11.872 1.00 97.19 92 GLU A N 1
ATOM 744 C CA . GLU A 1 92 ? 5.576 3.000 -10.699 1.00 97.19 92 GLU A CA 1
ATOM 745 C C . GLU A 1 92 ? 4.125 3.368 -10.341 1.00 97.19 92 GLU A C 1
ATOM 747 O O . GLU A 1 92 ? 3.753 3.428 -9.169 1.00 97.19 92 GLU A O 1
ATOM 752 N N . LYS A 1 93 ? 3.271 3.622 -11.343 1.00 97.50 93 LYS A N 1
ATOM 753 C CA . LYS A 1 93 ? 1.842 3.878 -11.112 1.00 97.50 93 LYS A CA 1
ATOM 754 C C . LYS A 1 93 ? 1.115 2.621 -10.628 1.00 97.50 93 LYS A C 1
ATOM 756 O O . LYS A 1 93 ? 0.305 2.726 -9.713 1.00 97.50 93 LYS A O 1
ATOM 761 N N . ALA A 1 94 ? 1.407 1.468 -11.223 1.00 97.44 94 ALA A N 1
ATOM 762 C CA . ALA A 1 94 ? 0.807 0.193 -10.854 1.00 97.44 94 ALA A CA 1
ATOM 763 C C . ALA A 1 94 ? 1.173 -0.209 -9.420 1.00 97.44 94 ALA A C 1
ATOM 765 O O . ALA A 1 94 ? 0.282 -0.563 -8.662 1.00 97.44 94 ALA A O 1
ATOM 766 N N . ILE A 1 95 ? 2.441 -0.059 -9.020 1.00 95.56 95 ILE A N 1
ATOM 767 C CA . ILE A 1 95 ? 2.907 -0.341 -7.653 1.00 95.56 95 ILE A CA 1
ATOM 768 C C . ILE A 1 95 ? 2.162 0.536 -6.644 1.00 95.56 95 ILE A C 1
ATOM 770 O O . ILE A 1 95 ? 1.605 0.015 -5.684 1.00 95.56 95 ILE A O 1
ATOM 774 N N . ARG A 1 96 ? 2.069 1.852 -6.891 1.00 94.69 96 ARG A N 1
ATOM 775 C CA . ARG A 1 96 ? 1.312 2.758 -6.009 1.00 94.69 96 ARG A CA 1
ATOM 776 C C . ARG A 1 96 ? -0.152 2.346 -5.877 1.00 94.69 96 ARG A C 1
ATOM 778 O O . ARG A 1 96 ? -0.672 2.315 -4.769 1.00 94.69 96 ARG A O 1
ATOM 785 N N . LEU A 1 97 ? -0.801 2.019 -6.996 1.00 96.44 97 LEU A N 1
ATOM 786 C CA . LEU A 1 97 ? -2.197 1.589 -6.994 1.00 96.44 97 LEU A CA 1
ATOM 787 C C . LEU A 1 97 ? -2.382 0.242 -6.279 1.00 96.44 97 LEU A C 1
ATOM 789 O O . LEU A 1 97 ? -3.361 0.092 -5.556 1.00 96.44 97 LEU A O 1
ATOM 793 N N . SER A 1 98 ? -1.444 -0.697 -6.439 1.00 96.31 98 SER A N 1
ATOM 794 C CA . SER A 1 98 ? -1.445 -1.988 -5.735 1.00 96.31 98 SER A CA 1
ATOM 795 C C . SER A 1 98 ? -1.384 -1.781 -4.229 1.00 96.31 98 SER A C 1
ATOM 797 O O . SER A 1 98 ? -2.250 -2.274 -3.518 1.00 96.31 98 SER A O 1
ATOM 799 N N . SER A 1 99 ? -0.438 -0.969 -3.745 1.00 93.19 99 SER A N 1
ATOM 800 C CA . SER A 1 99 ? -0.306 -0.689 -2.312 1.00 93.19 99 SER A CA 1
ATOM 801 C C . SER A 1 99 ? -1.556 -0.020 -1.732 1.00 93.19 99 SER A C 1
ATOM 803 O O . SER A 1 99 ? -1.990 -0.370 -0.637 1.00 93.19 99 SER A O 1
ATOM 805 N N . THR A 1 100 ? -2.179 0.910 -2.466 1.00 95.25 100 THR A N 1
ATOM 806 C CA . THR A 1 100 ? -3.469 1.482 -2.055 1.00 95.25 100 THR A CA 1
ATOM 807 C C . THR A 1 100 ? -4.569 0.419 -2.040 1.00 95.25 100 THR A C 1
ATOM 809 O O . THR A 1 100 ? -5.311 0.337 -1.069 1.00 95.25 100 THR A O 1
ATOM 812 N N . GLY A 1 101 ? -4.665 -0.418 -3.074 1.00 96.31 101 GLY A N 1
ATOM 813 C CA . GLY A 1 101 ? -5.667 -1.482 -3.166 1.00 96.31 101 GLY A CA 1
ATOM 814 C C . GLY A 1 101 ? -5.554 -2.511 -2.040 1.00 96.31 101 GLY A C 1
ATOM 815 O O . GLY A 1 101 ? -6.556 -2.824 -1.407 1.00 96.31 101 GLY A O 1
ATOM 816 N N . GLU A 1 102 ? -4.343 -2.977 -1.736 1.00 95.25 102 GLU A N 1
ATOM 817 C CA . GLU A 1 102 ? -4.064 -3.900 -0.627 1.00 95.25 102 GLU A CA 1
ATOM 818 C C . GLU A 1 102 ? -4.465 -3.302 0.723 1.00 95.25 102 GLU A C 1
ATOM 820 O O . GLU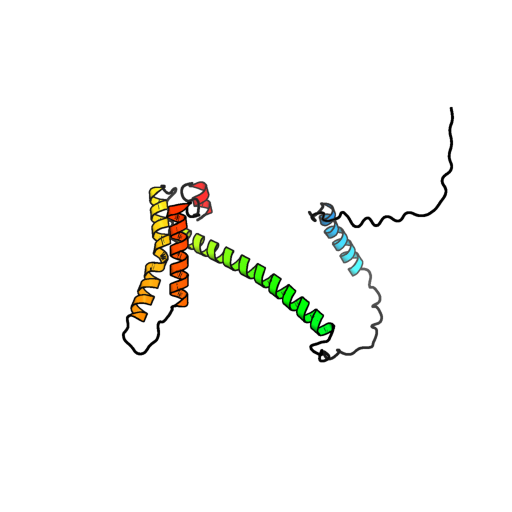 A 1 102 ? -5.100 -3.974 1.537 1.00 95.25 102 GLU A O 1
ATOM 825 N N . LYS A 1 103 ? -4.161 -2.016 0.942 1.00 95.31 103 LYS A N 1
ATOM 826 C CA . LYS A 1 103 ? -4.596 -1.291 2.138 1.00 95.31 103 LYS A CA 1
ATOM 827 C C . LYS A 1 103 ? -6.120 -1.278 2.247 1.00 95.31 103 LYS A C 1
ATOM 829 O O . LYS A 1 103 ? -6.657 -1.666 3.280 1.00 95.31 103 LYS A O 1
ATOM 834 N N . LEU A 1 104 ? -6.820 -0.864 1.189 1.00 96.00 104 LEU A N 1
ATOM 835 C CA . LEU A 1 104 ? -8.286 -0.815 1.172 1.00 96.00 104 LEU A CA 1
ATOM 836 C C . LEU A 1 104 ? -8.901 -2.201 1.408 1.00 96.00 104 LEU A C 1
ATOM 838 O O . LEU A 1 104 ? -9.807 -2.332 2.226 1.00 96.00 104 LEU A O 1
ATOM 842 N N . LEU A 1 105 ? -8.366 -3.235 0.760 1.00 96.25 105 LEU A N 1
ATOM 843 C CA . LEU A 1 105 ? -8.828 -4.611 0.914 1.00 96.25 105 LEU A CA 1
ATOM 844 C C . LEU A 1 105 ? -8.660 -5.110 2.355 1.00 96.25 105 LEU A C 1
ATOM 846 O O . LEU A 1 105 ? -9.565 -5.742 2.902 1.00 96.25 105 LEU A O 1
ATOM 850 N N . TRP A 1 106 ? -7.534 -4.785 3.000 1.00 96.88 106 TRP A N 1
ATOM 851 C CA . TRP A 1 106 ? -7.336 -5.107 4.410 1.00 96.88 106 TRP A CA 1
ATOM 852 C C . TRP A 1 106 ? -8.408 -4.441 5.272 1.00 96.88 106 TRP A C 1
ATOM 854 O O . TRP A 1 106 ? -9.058 -5.129 6.058 1.00 96.88 106 TRP A O 1
ATOM 864 N N . PHE A 1 107 ? -8.662 -3.138 5.086 1.00 96.50 107 PHE A N 1
ATOM 865 C CA . PHE A 1 107 ? -9.707 -2.439 5.841 1.00 96.50 107 PHE A CA 1
ATOM 866 C C . PHE A 1 107 ? -11.074 -3.080 5.617 1.00 96.50 107 PHE A C 1
ATOM 868 O O . PHE A 1 107 ? -11.753 -3.363 6.596 1.00 96.50 107 PHE A O 1
ATOM 875 N N . GLN A 1 108 ? -11.443 -3.384 4.372 1.00 94.56 108 GLN A N 1
ATOM 876 C CA . GLN A 1 108 ? -12.704 -4.049 4.038 1.00 94.56 108 GLN A CA 1
ATOM 877 C C . GLN A 1 108 ? -12.865 -5.381 4.790 1.00 94.56 108 GLN A C 1
ATOM 879 O O . GLN A 1 108 ? -13.923 -5.632 5.360 1.00 94.56 108 GLN A O 1
ATOM 884 N N . SER A 1 109 ? -11.801 -6.192 4.876 1.00 94.94 109 SER A N 1
ATOM 885 C CA . SER A 1 109 ? -11.820 -7.486 5.582 1.00 94.94 109 SER A CA 1
ATOM 886 C C . SER A 1 109 ? -12.044 -7.382 7.096 1.00 94.94 109 SER A C 1
ATOM 888 O O . SER A 1 109 ? -12.479 -8.344 7.723 1.00 94.94 109 SER A O 1
ATOM 890 N N . GLN A 1 110 ? -11.736 -6.229 7.695 1.00 93.94 110 GLN A N 1
ATOM 891 C CA . GLN A 1 110 ? -11.859 -5.994 9.136 1.00 93.94 110 GLN A CA 1
ATOM 892 C C . GLN A 1 110 ? -13.208 -5.391 9.539 1.00 93.94 110 GLN A C 1
ATOM 894 O O . GLN A 1 110 ? -13.468 -5.217 10.734 1.00 93.94 110 GLN A O 1
ATOM 899 N N . LEU A 1 111 ? -14.047 -5.021 8.567 1.00 93.56 111 LEU A N 1
ATOM 900 C CA . LEU A 1 111 ? -15.352 -4.424 8.824 1.00 93.56 111 LEU A CA 1
ATOM 901 C C . LEU A 1 111 ? -16.413 -5.512 9.010 1.00 93.56 111 LEU A C 1
ATOM 903 O O . LEU A 1 111 ? -16.478 -6.487 8.270 1.00 93.56 111 LEU A O 1
ATOM 907 N N . ASP A 1 112 ? -17.285 -5.307 9.992 1.00 91.06 112 ASP A N 1
ATOM 908 C CA . ASP A 1 112 ? -18.438 -6.162 10.252 1.00 91.06 112 ASP A CA 1
ATOM 909 C C . ASP A 1 112 ? -19.545 -5.803 9.250 1.00 91.06 112 ASP A C 1
ATOM 911 O O . ASP A 1 112 ? -19.944 -4.632 9.208 1.00 91.06 112 ASP A O 1
ATOM 915 N N . PRO A 1 113 ? -20.071 -6.757 8.460 1.00 88.12 113 PRO A N 1
ATOM 916 C CA . PRO A 1 113 ? -21.165 -6.515 7.520 1.00 88.12 113 PRO A CA 1
ATOM 917 C C . PRO A 1 113 ? -22.447 -5.973 8.168 1.00 88.12 113 PRO A C 1
ATOM 919 O O . PRO A 1 113 ? -23.210 -5.263 7.514 1.00 88.12 113 PRO A O 1
ATOM 922 N N . SER A 1 114 ? -22.683 -6.281 9.444 1.00 88.12 114 SER A N 1
ATOM 923 C CA . SER A 1 114 ? -23.950 -6.005 10.139 1.00 88.12 114 SER A CA 1
ATOM 924 C C . SER A 1 114 ? -24.039 -4.582 10.685 1.00 88.12 114 SER A C 1
ATOM 926 O O . SER A 1 114 ? -25.126 -4.058 10.926 1.00 88.12 114 SER A O 1
ATOM 928 N N . LYS A 1 115 ? -22.891 -3.938 10.898 1.00 90.44 115 LYS A N 1
ATOM 929 C CA . LYS A 1 115 ? -22.822 -2.619 11.528 1.00 90.44 115 LYS A CA 1
ATOM 930 C C . LYS A 1 115 ? -23.241 -1.513 10.559 1.00 90.44 115 LYS A C 1
ATOM 932 O O . LYS A 1 115 ? -23.009 -1.636 9.366 1.00 90.44 115 LYS A O 1
ATOM 937 N N . THR A 1 116 ? -23.826 -0.412 11.012 1.00 88.38 116 THR A N 1
ATOM 938 C CA . THR A 1 116 ? -24.225 0.684 10.102 1.00 88.38 116 THR A CA 1
ATOM 939 C C . THR A 1 116 ? -23.254 1.854 10.101 1.00 88.38 116 THR A C 1
ATOM 941 O O . THR A 1 116 ? -23.110 2.505 9.072 1.00 88.38 116 THR A O 1
ATOM 944 N N . GLU A 1 117 ? -22.579 2.112 11.222 1.00 89.69 117 GLU A N 1
ATOM 945 C CA . GLU A 1 117 ? -21.645 3.227 11.399 1.00 89.69 117 GLU A CA 1
ATOM 946 C C . GLU A 1 117 ? -20.567 2.853 12.423 1.00 89.69 117 GLU A C 1
ATOM 948 O O . GLU A 1 117 ? -20.819 2.061 13.336 1.00 89.69 117 GLU A O 1
ATOM 953 N N . TYR A 1 118 ? -19.371 3.427 12.280 1.00 94.44 118 TYR A N 1
ATOM 954 C CA . TYR A 1 118 ? -18.276 3.267 13.236 1.00 94.44 118 TYR A CA 1
ATOM 955 C C . TYR A 1 118 ? -18.044 4.546 14.031 1.00 94.44 118 TYR A C 1
ATOM 957 O O . TYR A 1 118 ? -17.957 5.642 13.476 1.00 94.44 118 TYR A O 1
ATOM 965 N N . SER A 1 119 ? -17.869 4.400 15.342 1.00 95.56 119 SER A N 1
ATOM 966 C CA . SER A 1 119 ? -17.417 5.508 16.184 1.00 95.56 119 SER A CA 1
ATOM 967 C C . SER A 1 119 ? -15.936 5.804 15.940 1.00 95.56 119 SER A C 1
ATOM 969 O O . SER A 1 119 ? -15.159 4.915 15.591 1.00 95.56 119 SER A O 1
ATOM 971 N N . LYS A 1 120 ? -15.504 7.040 16.219 1.00 93.88 120 LYS A N 1
ATOM 972 C CA . LYS A 1 120 ? -14.088 7.448 16.154 1.00 93.88 120 LYS A CA 1
ATOM 973 C C . LYS A 1 120 ? -13.173 6.496 16.927 1.00 93.88 120 LYS A C 1
ATOM 975 O O . LYS A 1 120 ? -12.129 6.105 16.423 1.00 93.88 120 LYS A O 1
ATOM 980 N N . LYS A 1 121 ? -13.591 6.071 18.126 1.00 95.38 121 LYS A N 1
ATOM 981 C CA . LYS A 1 121 ? -12.816 5.139 18.964 1.00 95.38 121 LYS A CA 1
ATOM 982 C C . LYS A 1 121 ? -12.627 3.779 18.289 1.00 95.38 121 LYS A C 1
ATOM 984 O O . LYS A 1 121 ? -11.575 3.161 18.409 1.00 95.38 121 LYS A O 1
ATOM 989 N N . GLU A 1 122 ? -13.644 3.315 17.577 1.00 95.06 122 GLU A N 1
ATOM 990 C CA . GLU A 1 122 ? -13.607 2.035 16.873 1.00 95.06 122 GLU A CA 1
ATOM 991 C C . GLU A 1 122 ? -12.775 2.133 15.599 1.00 95.06 122 GLU A C 1
ATOM 993 O O . GLU A 1 122 ? -12.029 1.207 15.295 1.00 95.06 122 GLU A O 1
ATOM 998 N N . ALA A 1 123 ? -12.847 3.272 14.902 1.00 94.12 123 ALA A N 1
ATOM 999 C CA . ALA A 1 123 ? -11.963 3.573 13.787 1.00 94.12 123 ALA A CA 1
ATOM 1000 C C . ALA A 1 123 ? -10.495 3.557 14.236 1.00 94.12 123 ALA A C 1
ATOM 1002 O O . ALA A 1 123 ? -9.698 2.841 13.637 1.00 94.12 123 ALA A O 1
ATOM 1003 N N . CYS A 1 124 ? -10.154 4.229 15.343 1.00 94.06 124 CYS A N 1
ATOM 1004 C CA . CYS A 1 124 ? -8.818 4.150 15.942 1.00 94.06 124 CYS A CA 1
ATOM 1005 C C . CYS A 1 124 ? -8.418 2.702 16.254 1.00 94.06 124 CYS A C 1
ATOM 1007 O O . CYS A 1 124 ? -7.332 2.281 15.882 1.00 94.06 124 CYS A O 1
ATOM 1009 N N . ALA A 1 125 ? -9.308 1.900 16.846 1.00 95.44 125 ALA A N 1
ATOM 1010 C CA . ALA A 1 125 ? -9.010 0.495 17.130 1.00 95.44 125 ALA A CA 1
ATOM 1011 C C . ALA A 1 125 ? -8.756 -0.346 15.861 1.00 95.44 125 ALA A C 1
ATOM 1013 O O . ALA A 1 125 ? -7.955 -1.278 15.898 1.00 95.44 125 ALA A O 1
ATOM 1014 N N . ILE A 1 126 ? -9.430 -0.049 14.744 1.00 95.88 126 ILE A N 1
ATOM 1015 C CA . ILE A 1 126 ? -9.154 -0.691 13.447 1.00 95.88 126 ILE A CA 1
ATOM 1016 C C . ILE A 1 126 ? -7.790 -0.239 12.908 1.00 95.88 126 ILE A C 1
ATOM 1018 O O . ILE A 1 126 ? -7.035 -1.073 12.413 1.00 95.88 126 ILE A O 1
ATOM 1022 N N . ILE A 1 127 ? -7.455 1.050 13.029 1.00 95.50 127 ILE A N 1
ATOM 1023 C CA . ILE A 1 127 ? -6.151 1.588 12.609 1.00 95.50 127 ILE A CA 1
ATOM 1024 C C . ILE A 1 127 ? -5.012 0.944 13.406 1.00 95.50 127 ILE A C 1
ATOM 1026 O O . ILE A 1 127 ? -4.026 0.528 12.810 1.00 95.50 127 ILE A O 1
ATOM 1030 N N . GLU A 1 128 ? -5.151 0.788 14.722 1.00 95.25 128 GLU A N 1
ATOM 1031 C CA . GLU A 1 128 ? -4.133 0.110 15.536 1.00 95.25 128 GLU A CA 1
ATOM 1032 C C . GLU A 1 128 ? -3.906 -1.328 15.054 1.00 95.25 128 GLU A C 1
ATOM 1034 O O . GLU A 1 128 ? -2.773 -1.746 14.823 1.00 95.25 128 GLU A O 1
ATOM 1039 N N . ARG A 1 129 ? -4.984 -2.076 14.776 1.00 96.62 129 ARG A N 1
ATOM 1040 C CA . ARG A 1 129 ? -4.857 -3.416 14.179 1.00 96.62 129 ARG A CA 1
ATOM 1041 C C . ARG A 1 129 ? -4.160 -3.388 12.816 1.00 96.62 129 ARG A C 1
ATOM 1043 O O . ARG A 1 129 ? -3.428 -4.321 12.501 1.00 96.62 129 ARG A O 1
ATOM 1050 N N . TYR A 1 130 ? -4.362 -2.338 12.018 1.00 96.62 130 TYR A N 1
ATOM 1051 C CA . TYR A 1 130 ? -3.689 -2.175 10.727 1.00 96.62 130 TYR A CA 1
ATOM 1052 C C . TYR A 1 130 ? -2.183 -1.979 10.908 1.00 96.62 130 TYR A C 1
ATOM 1054 O O . TYR A 1 130 ? -1.395 -2.605 10.199 1.00 96.62 130 TYR A O 1
ATOM 1062 N N . LEU A 1 131 ? -1.770 -1.152 11.869 1.00 95.75 131 LEU A N 1
ATOM 1063 C CA . LEU A 1 131 ? -0.356 -0.911 12.171 1.00 95.75 131 LEU A CA 1
ATOM 1064 C C . LEU A 1 131 ? 0.351 -2.176 12.683 1.00 95.75 131 LEU A C 1
ATOM 1066 O O . LEU A 1 131 ? 1.528 -2.369 12.392 1.00 95.75 131 LEU A O 1
ATOM 1070 N N . HIS A 1 132 ? -0.383 -3.058 13.364 1.00 96.69 132 HIS A N 1
ATOM 1071 C CA . HIS A 1 132 ? 0.100 -4.337 13.898 1.00 96.69 132 HIS A CA 1
ATOM 1072 C C . HIS A 1 132 ? -0.065 -5.535 12.939 1.00 96.69 132 HIS A C 1
ATOM 1074 O O . HIS A 1 132 ? 0.192 -6.681 13.305 1.00 96.69 132 HIS A O 1
ATOM 1080 N N . ARG A 1 133 ? -0.474 -5.310 11.681 1.00 96.50 133 ARG A N 1
ATOM 1081 C CA . ARG A 1 133 ? -0.787 -6.398 10.729 1.00 96.50 133 ARG A CA 1
ATOM 1082 C C . ARG A 1 133 ? 0.395 -7.305 10.366 1.00 96.50 133 ARG A C 1
ATOM 1084 O O . ARG A 1 133 ? 0.168 -8.400 9.865 1.00 96.50 133 ARG A O 1
ATOM 1091 N N . PHE A 1 134 ? 1.628 -6.841 10.565 1.00 97.50 134 PHE A N 1
ATOM 1092 C CA . PHE A 1 134 ? 2.848 -7.579 10.222 1.00 97.50 134 PHE A CA 1
ATOM 1093 C C . PHE A 1 134 ? 3.528 -8.237 11.427 1.00 97.50 134 PHE A C 1
ATOM 1095 O O . PHE A 1 134 ? 4.568 -8.867 11.248 1.00 97.50 134 PHE A O 1
ATOM 1102 N N . ASP A 1 135 ? 2.971 -8.116 12.634 1.00 97.00 135 ASP A N 1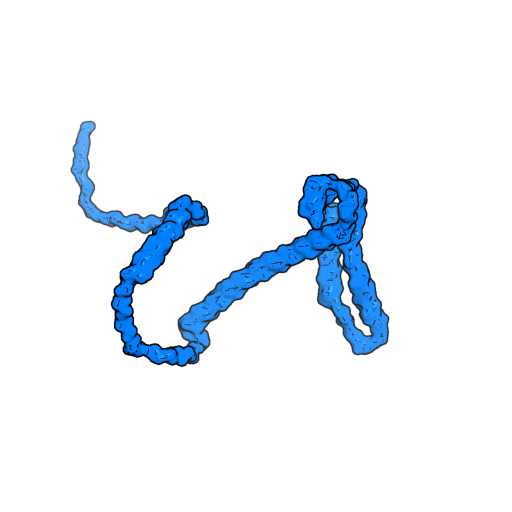
ATOM 1103 C CA . ASP A 1 135 ? 3.619 -8.609 13.855 1.00 97.00 135 ASP A CA 1
ATOM 1104 C C . ASP A 1 135 ? 3.886 -10.119 13.790 1.00 97.00 135 ASP A C 1
ATOM 1106 O O . ASP A 1 135 ? 4.985 -10.562 14.111 1.00 97.00 135 ASP A O 1
ATOM 1110 N N . SER A 1 136 ? 2.933 -10.899 13.270 1.00 96.56 136 SER A N 1
ATOM 1111 C CA . SER A 1 136 ? 3.098 -12.346 13.089 1.00 96.56 136 SER A CA 1
ATOM 1112 C C . SER A 1 136 ? 4.174 -12.706 12.057 1.00 96.56 136 SER A C 1
ATOM 1114 O O . SER A 1 136 ? 4.909 -13.674 12.244 1.00 96.56 136 SER A O 1
ATOM 1116 N N . GLU A 1 137 ? 4.299 -11.930 10.974 1.00 96.38 137 GLU A N 1
ATOM 1117 C CA . GLU A 1 137 ? 5.340 -12.129 9.956 1.00 96.38 137 GLU A CA 1
ATOM 1118 C C . GLU A 1 137 ? 6.728 -11.813 10.536 1.00 96.38 137 GLU A C 1
ATOM 1120 O O . GLU A 1 137 ? 7.681 -12.561 10.315 1.00 96.38 137 GLU A O 1
ATOM 1125 N N . LEU A 1 138 ? 6.842 -10.734 11.316 1.00 96.88 138 LEU A N 1
ATOM 1126 C CA . LEU A 1 138 ? 8.086 -10.359 11.988 1.00 96.88 138 LEU A CA 1
ATOM 1127 C C . LEU A 1 138 ? 8.496 -11.383 13.050 1.00 96.88 138 LEU A C 1
ATOM 1129 O O . LEU A 1 138 ? 9.665 -11.768 13.082 1.00 96.88 138 LEU A O 1
ATOM 1133 N N . GLU A 1 139 ? 7.552 -11.864 13.858 1.00 96.56 139 GLU A N 1
ATOM 1134 C CA . GLU A 1 139 ? 7.795 -12.922 14.843 1.00 96.56 139 GLU A CA 1
ATOM 1135 C C . GLU A 1 139 ? 8.282 -14.205 14.156 1.00 96.56 139 GLU A C 1
ATOM 1137 O O . GLU A 1 139 ? 9.267 -14.809 14.578 1.00 96.56 139 GLU A O 1
ATOM 1142 N N . GLN A 1 140 ? 7.668 -14.598 13.035 1.00 95.62 140 GLN A N 1
ATOM 1143 C CA . GLN A 1 140 ? 8.116 -15.759 12.269 1.00 95.62 140 GLN A CA 1
ATOM 1144 C C . GLN A 1 140 ? 9.553 -15.590 11.749 1.00 95.62 140 GLN A C 1
ATOM 1146 O O . GLN A 1 140 ? 10.352 -16.526 11.834 1.00 95.62 140 GLN A O 1
ATOM 1151 N N . ILE A 1 141 ? 9.901 -14.409 11.225 1.00 95.06 141 ILE A N 1
ATOM 1152 C CA . ILE A 1 141 ? 11.268 -14.104 10.774 1.00 95.06 141 ILE A CA 1
ATOM 1153 C C . ILE A 1 141 ? 12.254 -14.176 11.946 1.00 95.06 141 ILE A C 1
ATOM 1155 O O . ILE A 1 141 ? 13.353 -14.719 11.795 1.00 95.06 141 ILE A O 1
ATOM 1159 N N . GLU A 1 142 ? 11.878 -13.647 13.110 1.00 94.12 142 GLU A N 1
ATOM 1160 C CA . GLU A 1 142 ? 12.692 -13.696 14.323 1.00 94.12 142 GLU A CA 1
ATOM 1161 C C . GLU A 1 142 ? 12.925 -15.138 14.785 1.00 94.12 142 GLU A C 1
ATOM 1163 O O . GLU A 1 142 ? 14.071 -15.522 15.019 1.00 94.12 142 GLU A O 1
ATOM 1168 N N . LEU A 1 143 ? 11.877 -15.967 14.819 1.00 94.06 143 LEU A N 1
ATOM 1169 C CA . LEU A 1 143 ? 11.974 -17.382 15.176 1.00 94.06 143 LEU A CA 1
ATOM 1170 C C . LEU A 1 143 ? 12.912 -18.142 14.235 1.00 94.06 143 LEU A C 1
ATOM 1172 O O . LEU A 1 143 ? 13.798 -18.852 14.706 1.00 94.06 143 LEU A O 1
ATOM 1176 N N . VAL A 1 144 ? 12.763 -17.966 12.917 1.00 91.75 144 VAL A N 1
ATOM 1177 C CA . VAL A 1 144 ? 13.621 -18.620 11.912 1.00 91.75 144 VAL A CA 1
ATOM 1178 C C . VAL A 1 144 ? 15.084 -18.220 12.094 1.00 91.75 144 VAL A C 1
ATOM 1180 O O . VAL A 1 144 ? 15.967 -19.076 12.067 1.00 91.75 144 VAL A O 1
ATOM 1183 N N . ASN A 1 145 ? 15.348 -16.934 12.328 1.00 90.94 145 ASN A N 1
ATOM 1184 C CA . ASN A 1 145 ? 16.700 -16.432 12.565 1.00 90.94 145 ASN A CA 1
ATOM 1185 C C . ASN A 1 145 ? 17.255 -16.817 13.951 1.00 90.94 145 ASN A C 1
ATOM 1187 O O . ASN A 1 145 ? 18.472 -16.885 14.124 1.00 90.94 145 ASN A O 1
ATOM 1191 N N . GLY A 1 146 ? 16.387 -17.085 14.929 1.00 88.38 146 GLY A N 1
ATOM 1192 C CA . GLY A 1 146 ? 16.744 -17.545 16.271 1.00 88.38 146 GLY A CA 1
ATOM 1193 C C . GLY A 1 146 ? 17.153 -19.021 16.341 1.00 88.38 146 GLY A C 1
ATOM 1194 O O . GLY A 1 146 ? 17.774 -19.442 17.324 1.00 88.38 146 GLY A O 1
ATOM 1195 N N . ILE A 1 147 ? 16.859 -19.819 15.306 1.00 88.75 147 ILE A N 1
ATOM 1196 C CA . ILE A 1 147 ? 17.301 -21.215 15.218 1.00 88.75 147 ILE A CA 1
ATOM 1197 C C . ILE A 1 147 ? 18.826 -21.245 15.068 1.00 88.75 147 ILE A C 1
ATOM 1199 O O . ILE A 1 147 ? 19.399 -20.862 14.048 1.00 88.75 147 ILE A O 1
ATOM 1203 N N . LYS A 1 148 ? 19.508 -21.736 16.108 1.00 78.69 148 LYS A N 1
ATOM 1204 C CA . LYS A 1 148 ? 20.972 -21.832 16.142 1.00 78.69 148 LYS A CA 1
ATOM 1205 C C . LYS A 1 148 ? 21.477 -22.790 15.057 1.00 78.69 148 LYS A C 1
ATOM 1207 O O . LYS A 1 148 ? 21.126 -23.967 15.045 1.00 78.69 148 LYS A O 1
ATOM 1212 N N . GLY A 1 149 ? 22.366 -22.307 14.191 1.00 80.62 149 GLY A N 1
ATOM 1213 C CA . GLY A 1 149 ? 22.988 -23.102 13.133 1.00 80.62 149 GLY A CA 1
ATOM 1214 C C . GLY A 1 149 ? 24.038 -22.318 12.345 1.00 80.62 149 GLY A C 1
ATOM 1215 O O . GLY A 1 149 ? 24.260 -21.135 12.582 1.00 80.62 149 GLY A O 1
ATOM 1216 N N . ARG A 1 150 ? 24.692 -22.977 11.380 1.00 75.31 150 ARG A N 1
ATOM 1217 C CA . ARG A 1 150 ? 25.648 -22.345 10.445 1.00 75.31 150 ARG A CA 1
ATOM 1218 C C . ARG A 1 150 ? 24.929 -21.702 9.252 1.00 75.31 150 ARG A C 1
ATOM 1220 O O . ARG A 1 150 ? 25.337 -21.902 8.112 1.00 75.31 150 ARG A O 1
ATOM 1227 N N . GLN A 1 151 ? 23.817 -21.015 9.492 1.00 78.62 151 GLN A N 1
ATOM 1228 C CA . GLN A 1 151 ? 23.076 -20.325 8.438 1.00 78.62 151 GLN A CA 1
ATOM 1229 C C . GLN A 1 151 ? 23.156 -18.813 8.641 1.00 78.62 151 GLN A C 1
ATOM 1231 O O . GLN A 1 151 ? 23.181 -18.328 9.768 1.00 78.62 151 GLN A O 1
ATOM 1236 N N . GLY A 1 152 ? 23.269 -18.078 7.534 1.00 84.44 152 GLY A N 1
ATOM 1237 C CA . GLY A 1 152 ? 23.215 -16.618 7.550 1.00 84.44 152 GLY A CA 1
ATOM 1238 C C . GLY A 1 152 ? 21.799 -16.115 7.830 1.00 84.44 152 GLY A C 1
ATOM 1239 O O . GLY A 1 152 ? 20.834 -16.871 7.722 1.00 84.44 152 GLY A O 1
ATOM 1240 N N . ARG A 1 153 ? 21.678 -14.823 8.155 1.00 88.88 153 ARG A N 1
ATOM 1241 C CA . ARG A 1 153 ? 20.386 -14.167 8.401 1.00 88.88 153 ARG A CA 1
ATOM 1242 C C . ARG A 1 153 ? 19.470 -14.315 7.185 1.00 88.88 153 ARG A C 1
ATOM 1244 O O . ARG A 1 153 ? 19.799 -13.842 6.096 1.00 88.88 153 ARG A O 1
ATOM 1251 N N . GLN A 1 154 ? 18.322 -14.946 7.388 1.00 89.94 154 GLN A N 1
ATOM 1252 C CA . GLN A 1 154 ? 17.298 -15.131 6.370 1.00 89.94 154 GLN A CA 1
ATOM 1253 C C . GLN A 1 154 ? 16.325 -13.944 6.365 1.00 89.94 154 GLN A C 1
ATOM 1255 O O . GLN A 1 154 ? 16.185 -13.229 7.357 1.00 89.94 154 GLN A O 1
ATOM 1260 N N . HIS A 1 155 ? 15.662 -13.722 5.226 1.00 93.75 155 HIS A N 1
ATOM 1261 C CA . HIS A 1 155 ? 14.588 -12.729 5.054 1.00 93.75 155 HIS A CA 1
ATOM 1262 C C . HIS A 1 155 ? 14.939 -11.264 5.385 1.00 93.75 155 HIS A C 1
ATOM 1264 O O . HIS A 1 155 ? 14.043 -10.440 5.556 1.00 93.75 155 HIS A O 1
ATOM 1270 N N . SER A 1 156 ? 16.223 -10.895 5.385 1.00 93.69 156 SER A N 1
ATOM 1271 C CA . SER A 1 156 ? 16.682 -9.549 5.763 1.00 93.69 156 SER A CA 1
ATOM 1272 C C . SER A 1 156 ? 16.063 -8.418 4.931 1.00 93.69 156 SER A C 1
ATOM 1274 O O . SER A 1 156 ? 15.702 -7.385 5.487 1.00 93.69 156 SER A O 1
ATOM 1276 N N . SER A 1 157 ? 15.906 -8.609 3.614 1.00 95.88 157 SER A N 1
ATOM 1277 C CA . SER A 1 157 ? 15.270 -7.613 2.737 1.00 95.88 157 SER A CA 1
ATOM 1278 C C . SER A 1 157 ? 13.818 -7.369 3.140 1.00 95.88 157 SER A C 1
ATOM 1280 O O . SER A 1 157 ? 13.428 -6.230 3.363 1.00 95.88 157 SER A O 1
ATOM 1282 N N . ARG A 1 158 ? 13.037 -8.444 3.299 1.00 96.00 158 ARG A N 1
ATOM 1283 C CA . ARG A 1 158 ? 11.612 -8.359 3.632 1.00 96.00 158 ARG A CA 1
ATOM 1284 C C . ARG A 1 158 ? 11.392 -7.754 5.016 1.00 96.00 158 ARG A C 1
ATOM 1286 O O . ARG A 1 158 ? 10.531 -6.897 5.173 1.00 96.00 158 ARG A O 1
ATOM 1293 N N . GLU A 1 159 ? 12.199 -8.157 5.993 1.00 96.50 159 GLU A N 1
ATOM 1294 C CA . GLU A 1 159 ? 12.158 -7.603 7.346 1.00 96.50 159 GLU A CA 1
ATOM 1295 C C . GLU A 1 159 ? 12.417 -6.087 7.342 1.00 96.50 159 GLU A C 1
ATOM 1297 O O . GLU A 1 159 ? 11.699 -5.329 7.993 1.00 96.50 159 GLU A O 1
ATOM 1302 N N . ASN A 1 160 ? 13.410 -5.629 6.570 1.00 97.12 160 ASN A N 1
ATOM 1303 C CA . ASN A 1 160 ? 13.713 -4.206 6.432 1.00 97.12 160 ASN A CA 1
ATOM 1304 C C . ASN A 1 160 ? 12.572 -3.440 5.743 1.00 97.12 160 ASN A C 1
ATOM 1306 O O . ASN A 1 160 ? 12.212 -2.357 6.204 1.00 97.12 160 ASN A O 1
ATOM 1310 N N . ASP A 1 161 ? 11.983 -4.002 4.683 1.00 96.19 161 ASP A N 1
ATOM 1311 C CA . ASP A 1 161 ? 10.862 -3.387 3.961 1.00 96.19 161 ASP A CA 1
ATOM 1312 C C . ASP A 1 161 ? 9.629 -3.224 4.868 1.00 96.19 161 ASP A C 1
ATOM 1314 O O . ASP A 1 161 ? 8.992 -2.166 4.883 1.00 96.19 161 ASP A O 1
ATOM 1318 N N . ILE A 1 162 ? 9.314 -4.247 5.672 1.00 96.69 162 ILE A N 1
ATOM 1319 C CA . ILE A 1 162 ? 8.227 -4.201 6.661 1.00 96.69 162 ILE A CA 1
ATOM 1320 C C . ILE A 1 162 ? 8.511 -3.127 7.706 1.00 96.69 162 ILE A C 1
ATOM 1322 O O . ILE A 1 162 ? 7.665 -2.266 7.938 1.00 96.69 162 ILE A O 1
ATOM 1326 N N . LYS A 1 163 ? 9.708 -3.134 8.303 1.00 96.75 163 LYS A N 1
ATOM 1327 C CA . LYS A 1 163 ? 10.092 -2.154 9.328 1.00 96.75 163 LYS A CA 1
ATOM 1328 C C . LYS A 1 163 ? 10.009 -0.725 8.800 1.00 96.75 163 LYS A C 1
ATOM 1330 O O . LYS A 1 163 ? 9.435 0.134 9.461 1.00 96.75 163 LYS A O 1
ATOM 1335 N N . GLN A 1 164 ? 10.499 -0.476 7.585 1.00 97.06 164 GLN A N 1
ATOM 1336 C CA . GLN A 1 164 ? 10.399 0.839 6.950 1.00 97.06 164 GLN A CA 1
ATOM 1337 C C . GLN A 1 164 ? 8.942 1.247 6.683 1.00 97.06 164 GLN A C 1
ATOM 1339 O O . GLN A 1 164 ? 8.598 2.428 6.778 1.00 97.06 164 GLN A O 1
ATOM 1344 N N . THR A 1 165 ? 8.085 0.286 6.334 1.00 95.81 165 THR A N 1
ATOM 1345 C CA . THR A 1 165 ? 6.657 0.530 6.104 1.00 95.81 165 THR A CA 1
ATOM 1346 C C . THR A 1 165 ? 5.943 0.891 7.405 1.00 95.81 165 THR A C 1
ATOM 1348 O O . THR A 1 165 ? 5.280 1.925 7.449 1.00 95.81 165 THR A O 1
ATOM 1351 N N . ILE A 1 166 ? 6.134 0.103 8.468 1.00 95.50 166 ILE A N 1
ATOM 1352 C CA . ILE A 1 166 ? 5.544 0.354 9.793 1.00 95.50 166 ILE A CA 1
ATOM 1353 C C . ILE A 1 166 ? 5.991 1.715 10.326 1.00 95.50 166 ILE A C 1
ATOM 1355 O O . ILE A 1 166 ? 5.156 2.497 10.770 1.00 95.50 166 ILE A O 1
ATOM 1359 N N . GLU A 1 167 ? 7.285 2.024 10.230 1.00 96.12 167 GLU A N 1
ATOM 1360 C CA . GLU A 1 167 ? 7.840 3.300 10.687 1.00 96.12 167 GLU A CA 1
ATOM 1361 C C . GLU A 1 167 ? 7.162 4.482 9.981 1.00 96.12 167 GLU A C 1
ATOM 1363 O O . GLU A 1 167 ? 6.700 5.430 10.613 1.00 96.12 167 GLU A O 1
ATOM 1368 N N . ARG A 1 168 ? 7.009 4.398 8.653 1.00 95.00 168 ARG A N 1
ATOM 1369 C CA . ARG A 1 168 ? 6.326 5.430 7.863 1.00 95.00 168 ARG A CA 1
ATOM 1370 C C . ARG A 1 168 ? 4.862 5.600 8.261 1.00 95.00 168 ARG A C 1
ATOM 1372 O O . ARG A 1 168 ? 4.387 6.731 8.343 1.00 95.00 168 ARG A O 1
ATOM 1379 N N . GLU A 1 169 ? 4.147 4.501 8.464 1.00 95.31 169 GLU A N 1
ATOM 1380 C CA . GLU A 1 169 ? 2.728 4.527 8.827 1.00 95.31 169 GLU A CA 1
ATOM 1381 C C . GLU A 1 169 ? 2.509 5.029 10.261 1.00 95.31 169 GLU A C 1
ATOM 1383 O O . GLU A 1 169 ? 1.569 5.787 10.496 1.00 95.31 169 GLU A O 1
ATOM 1388 N N . ARG A 1 170 ? 3.403 4.695 11.201 1.00 95.25 170 ARG A N 1
ATOM 1389 C CA . ARG A 1 170 ? 3.384 5.238 12.569 1.00 95.25 170 ARG A CA 1
ATOM 1390 C C . ARG A 1 170 ? 3.648 6.739 12.585 1.00 95.25 170 ARG A C 1
ATOM 1392 O O . ARG A 1 170 ? 2.852 7.480 13.154 1.00 95.25 170 ARG A O 1
ATOM 1399 N N . MET A 1 171 ? 4.674 7.202 11.865 1.00 95.25 171 MET A N 1
ATOM 1400 C CA . MET A 1 171 ? 4.939 8.638 11.708 1.00 95.25 171 MET A CA 1
ATOM 1401 C C . MET A 1 171 ? 3.735 9.392 11.122 1.00 95.25 171 MET A C 1
ATOM 1403 O O . MET A 1 171 ? 3.449 10.520 11.520 1.00 95.25 171 MET A O 1
ATOM 1407 N N . GLN A 1 172 ? 3.013 8.781 10.177 1.00 94.25 172 GLN A N 1
ATOM 1408 C CA . GLN A 1 172 ? 1.774 9.341 9.630 1.00 94.25 172 GLN A CA 1
ATOM 1409 C C . GLN A 1 172 ? 0.675 9.432 10.679 1.00 94.25 172 GLN A C 1
ATOM 1411 O O . GLN A 1 172 ? 0.054 10.482 10.822 1.00 94.25 172 GLN A O 1
ATOM 1416 N N . TYR A 1 173 ? 0.435 8.338 11.396 1.00 94.56 173 TYR A N 1
ATOM 1417 C CA . TYR A 1 173 ? -0.633 8.245 12.379 1.00 94.56 173 TYR A CA 1
ATOM 1418 C C . TYR A 1 173 ? -0.456 9.238 13.532 1.00 94.56 173 TYR A C 1
ATOM 1420 O O . TYR A 1 173 ? -1.405 9.938 13.875 1.00 94.56 173 TYR A O 1
ATOM 1428 N N . GLU A 1 174 ? 0.756 9.345 14.075 1.00 93.75 174 GLU A N 1
ATOM 1429 C CA . GLU A 1 174 ? 1.065 10.232 15.203 1.00 93.75 174 GLU A CA 1
ATOM 1430 C C . GLU A 1 174 ? 1.246 11.699 14.777 1.00 93.75 174 GLU A C 1
ATOM 1432 O O . GLU A 1 174 ? 0.972 12.607 15.560 1.00 93.75 174 GLU A O 1
ATOM 1437 N N . GLY A 1 175 ? 1.705 11.942 13.544 1.00 94.12 175 GLY A N 1
ATOM 1438 C CA . GLY A 1 175 ? 2.051 13.276 13.051 1.00 94.12 175 GLY A CA 1
ATOM 1439 C C . GLY A 1 175 ? 0.886 14.039 12.417 1.00 94.12 175 GLY A C 1
ATOM 1440 O O . GLY A 1 175 ? 0.333 14.962 13.008 1.00 94.12 175 GLY A O 1
ATOM 1441 N N . TYR A 1 176 ? 0.569 13.718 11.160 1.00 91.62 176 TYR A N 1
ATOM 1442 C CA . TYR A 1 176 ? -0.355 14.500 10.317 1.00 91.62 176 TYR A CA 1
ATOM 1443 C C . TYR A 1 176 ? -1.644 13.758 9.935 1.00 91.62 176 TYR A C 1
ATOM 1445 O O . TYR A 1 176 ? -2.488 14.313 9.231 1.00 91.62 176 TYR A O 1
ATOM 1453 N N . GLY A 1 177 ? -1.815 12.530 10.419 1.00 91.19 177 GLY A N 1
ATOM 1454 C CA . GLY A 1 177 ? -2.957 11.670 10.143 1.00 91.19 177 GLY A CA 1
ATOM 1455 C C . GLY A 1 177 ? -2.674 10.658 9.035 1.00 91.19 177 GLY A C 1
ATOM 1456 O O . GLY A 1 177 ? -2.133 10.974 7.974 1.00 91.19 177 GLY A O 1
ATOM 1457 N N . ILE A 1 178 ? -3.081 9.415 9.283 1.00 93.44 178 ILE A N 1
ATOM 1458 C CA . ILE A 1 178 ? -3.048 8.336 8.299 1.00 93.44 178 ILE A CA 1
ATOM 1459 C C . ILE A 1 178 ? -4.327 8.353 7.451 1.00 93.44 178 ILE A C 1
ATOM 1461 O O . ILE A 1 178 ? -5.437 8.446 7.972 1.00 93.44 178 ILE A O 1
ATOM 1465 N N . GLU A 1 179 ? -4.179 8.238 6.132 1.00 92.94 179 GLU A N 1
ATOM 1466 C CA . GLU A 1 179 ? -5.319 8.168 5.212 1.00 92.94 179 GLU A CA 1
ATOM 1467 C C . GLU A 1 179 ? -6.018 6.808 5.328 1.00 92.94 179 GLU A C 1
ATOM 1469 O O . GLU A 1 179 ? -5.382 5.768 5.139 1.00 92.94 179 GLU A O 1
ATOM 1474 N N . ILE A 1 180 ? -7.317 6.800 5.621 1.00 93.75 180 ILE A N 1
ATOM 1475 C CA . ILE A 1 180 ? -8.135 5.585 5.716 1.00 93.75 180 ILE A CA 1
ATOM 1476 C C . ILE A 1 180 ? -9.497 5.787 5.040 1.00 93.75 180 ILE A C 1
ATOM 1478 O O . ILE A 1 180 ? -9.924 6.931 4.872 1.00 93.75 180 ILE A O 1
ATOM 1482 N N . PRO A 1 181 ? -10.201 4.700 4.672 1.00 94.19 181 PRO A N 1
ATOM 1483 C CA . PRO A 1 181 ? -11.570 4.791 4.178 1.00 94.19 181 PRO A CA 1
ATOM 1484 C C . PRO A 1 181 ? -12.491 5.487 5.181 1.00 94.19 181 PRO A C 1
ATOM 1486 O O . PRO A 1 181 ? -12.375 5.300 6.396 1.00 94.19 181 PRO A O 1
ATOM 1489 N N . GLU A 1 182 ? -13.458 6.249 4.675 1.00 93.81 182 GLU A N 1
ATOM 1490 C CA . GLU A 1 182 ? -14.447 6.902 5.526 1.00 93.81 182 GLU A CA 1
ATOM 1491 C C . GLU A 1 182 ? -15.490 5.892 6.021 1.00 93.81 182 GLU A C 1
ATOM 1493 O O . GLU A 1 182 ? -16.511 5.642 5.384 1.00 93.81 182 GLU A O 1
ATOM 1498 N N . ILE A 1 183 ? -15.221 5.314 7.191 1.00 93.62 183 ILE A N 1
ATOM 1499 C CA . ILE A 1 183 ? -16.073 4.295 7.828 1.00 93.62 183 ILE A CA 1
ATOM 1500 C C . ILE A 1 183 ? -17.050 4.864 8.865 1.00 93.62 183 ILE A C 1
ATOM 1502 O O . ILE A 1 183 ? -17.931 4.154 9.347 1.00 93.62 183 ILE A O 1
ATOM 1506 N N . MET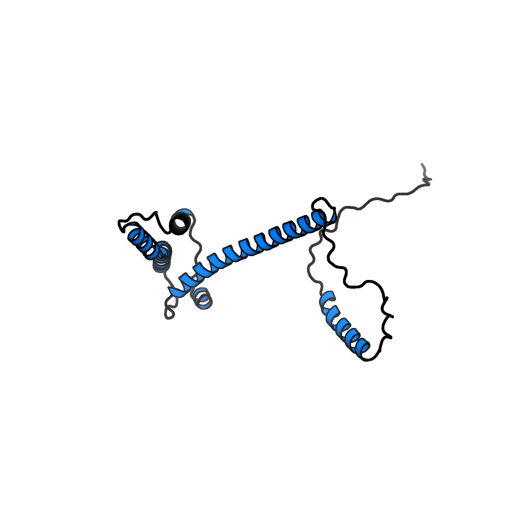 A 1 184 ? -16.905 6.143 9.221 1.00 91.50 184 MET A N 1
ATOM 1507 C CA . MET A 1 184 ? -17.774 6.810 10.201 1.00 91.50 184 MET A CA 1
ATOM 1508 C C . MET A 1 184 ? -19.120 7.230 9.603 1.00 91.50 184 MET A C 1
ATOM 1510 O O . MET A 1 184 ? -20.093 7.392 10.328 1.00 91.50 184 MET A O 1
ATOM 1514 N N . ASN A 1 185 ? -19.179 7.410 8.283 1.00 92.94 185 ASN A N 1
ATOM 1515 C CA . ASN A 1 185 ? -20.384 7.808 7.572 1.00 92.94 185 ASN A CA 1
ATOM 1516 C C . ASN A 1 185 ? -21.048 6.578 6.949 1.00 92.94 185 ASN A C 1
ATOM 1518 O O . ASN A 1 185 ? -20.468 5.943 6.065 1.00 92.94 185 ASN A O 1
ATOM 1522 N N . GLY A 1 186 ? -22.282 6.271 7.356 1.00 91.00 186 GLY A N 1
ATOM 1523 C CA . GLY A 1 186 ? -22.999 5.085 6.882 1.00 91.00 186 GLY A CA 1
ATOM 1524 C C . GLY A 1 186 ? -23.170 5.020 5.358 1.00 91.00 186 GLY A C 1
ATOM 1525 O O . GLY A 1 186 ? -23.158 3.932 4.782 1.00 91.00 186 GLY A O 1
ATOM 1526 N N . LYS A 1 187 ? -23.259 6.170 4.667 1.00 92.75 187 LYS A N 1
ATOM 1527 C CA . LYS A 1 187 ? -23.350 6.206 3.194 1.00 92.75 187 LYS A CA 1
ATOM 1528 C C . LYS A 1 187 ? -22.067 5.708 2.533 1.00 92.75 187 LYS A C 1
ATOM 1530 O O . LYS A 1 187 ? -22.131 4.909 1.602 1.00 92.75 187 LYS A O 1
ATOM 1535 N N . HIS A 1 188 ? -20.916 6.178 3.008 1.00 93.00 188 HIS A N 1
ATOM 1536 C CA . HIS A 1 188 ? -19.613 5.807 2.454 1.00 93.00 188 HIS A CA 1
ATOM 1537 C C . HIS A 1 188 ? -19.226 4.392 2.873 1.00 93.00 188 HIS A C 1
ATOM 1539 O O . HIS A 1 188 ? -18.761 3.623 2.038 1.00 93.00 188 HIS A O 1
ATOM 1545 N N . LEU A 1 189 ? -19.547 3.998 4.107 1.00 92.69 189 LEU A N 1
ATOM 1546 C CA . LEU A 1 189 ? -19.366 2.631 4.581 1.00 92.69 189 LEU A CA 1
ATOM 1547 C C . LEU A 1 189 ? -20.125 1.618 3.715 1.00 92.69 189 LEU A C 1
ATOM 1549 O O . LEU A 1 189 ? -19.576 0.578 3.369 1.00 92.69 189 LEU A O 1
ATOM 1553 N N . LYS A 1 190 ? -21.368 1.927 3.322 1.00 91.81 190 LYS A N 1
ATOM 1554 C CA . LYS A 1 190 ? -22.154 1.059 2.433 1.00 91.81 190 LYS A CA 1
ATOM 1555 C C . LYS A 1 190 ? -21.540 0.923 1.035 1.00 91.81 190 LYS A C 1
ATOM 1557 O O . LYS A 1 190 ? -21.684 -0.132 0.438 1.00 91.81 190 LYS A O 1
ATOM 1562 N N . MET A 1 191 ? -20.904 1.974 0.515 1.00 92.25 191 MET A N 1
ATOM 1563 C CA . MET A 1 191 ? -20.215 1.939 -0.784 1.00 92.25 191 MET A CA 1
ATOM 1564 C C . MET A 1 191 ? -18.869 1.208 -0.706 1.00 92.25 191 MET A C 1
ATOM 1566 O O . MET A 1 191 ? -18.434 0.615 -1.684 1.00 92.25 191 MET A O 1
ATOM 1570 N N . PHE A 1 192 ? -18.206 1.285 0.447 1.00 91.69 192 PHE A N 1
ATOM 1571 C CA . PHE A 1 192 ? -16.898 0.683 0.674 1.00 91.69 192 PHE A CA 1
ATOM 1572 C C . PHE A 1 192 ? -16.954 -0.830 0.953 1.00 91.69 192 PHE A C 1
ATOM 1574 O O . PHE A 1 192 ? -15.950 -1.518 0.784 1.00 91.69 192 PHE A O 1
ATOM 1581 N N . ARG A 1 193 ? -18.110 -1.339 1.390 1.00 85.94 193 ARG A N 1
ATOM 1582 C CA . ARG A 1 193 ? -18.388 -2.774 1.532 1.00 85.94 193 ARG A CA 1
ATOM 1583 C C . ARG A 1 193 ? -18.552 -3.458 0.188 1.00 85.94 193 ARG A C 1
ATOM 1585 O O . ARG A 1 193 ? -17.963 -4.552 0.064 1.00 85.94 193 ARG A O 1
#